Protein AF-0000000071820318 (afdb_homodimer)

Secondary structure (DSSP, 8-state):
--SEEEEEE-S-HHHHTTHHHHHHHHHHHT-EEEEEEEEE-SGGGSS---HHHHHHHHHHHHHHHHHHHHHHHHTT--EEEEEEEE-HHHHHHHHHHHTT--EEEEES--TT--TT-SS-HHHHHHHHH-SS-EEEEPPP-/--SEEEEEE-S-HHHHTTHHHHHHHHHHHT-EEEEEEEEE-SS--SS---HHHHHHHHHHHHHHHHHHHHHHHHTT--EEEEEEEE-HHHHHHHHHHHTT--EEEEES--TT--TT-SS-HHHHHHHHH-SS-EEEEPPP-

Organism: Haloferax volcanii (strain ATCC 29605 / DSM 3757 / JCM 8879 / NBRC 14742 / NCIMB 2012 / VKM B-1768 / DS2) (NCBI:txid309800)

Solvent-accessible surface area (backbone atoms only — not comparable to full-atom values): 14528 Å² total; per-residue (Å²): 131,48,53,25,36,34,33,59,39,80,78,28,76,32,27,55,56,22,49,63,57,50,50,52,49,24,63,61,53,72,13,36,38,38,33,39,23,55,42,62,59,60,76,50,59,76,60,81,70,48,75,66,55,53,50,52,48,50,49,53,34,47,53,46,28,51,53,52,26,50,56,31,47,75,71,71,33,55,47,47,57,44,72,43,76,32,47,52,48,58,48,52,50,51,48,34,63,74,66,62,38,45,32,37,37,28,21,24,35,49,78,79,51,49,87,80,54,55,54,24,71,51,44,50,51,37,64,44,61,40,90,40,31,32,34,37,22,57,54,78,129,133,48,54,26,34,34,32,59,41,79,80,29,76,32,27,55,56,22,47,64,57,50,50,51,50,24,63,63,52,71,16,36,36,36,32,38,23,55,42,62,59,59,77,63,64,83,70,78,75,47,75,66,56,56,50,51,47,48,50,51,34,46,52,47,28,51,55,52,26,50,56,30,46,75,69,73,33,54,47,46,58,43,72,44,75,33,46,52,46,58,48,52,48,52,48,35,64,76,65,62,38,44,31,37,36,27,21,22,36,48,77,78,53,48,88,82,54,54,56,25,72,51,44,50,51,37,62,44,63,41,90,38,31,32,32,35,22,57,54,79,130

Nearest PDB structures (foldseek):
  1mjh-assembly1_B  TM=9.163E-01  e=2.559E-13  Methanocaldococcus jannaschii
  1mjh-assembly1_A  TM=9.357E-01  e=5.616E-13  Methanocaldococcus jannaschii
  3hgm-assembly2_C  TM=8.698E-01  e=3.476E-11  Halomonas elongata
  2dum-assembly1_A  TM=7.292E-01  e=1.194E-09  Pyrococcus horikoshii OT3
  3cis-assembly4_G  TM=7.975E-01  e=6.070E-08  Mycobacterium tuberculosis

Structure (mmCIF, N/CA/C/O backbone):
data_AF-0000000071820318-model_v1
#
loop_
_entity.id
_entity.type
_entity.pdbx_description
1 polymer 'UspA domain protein'
#
loop_
_atom_site.group_PDB
_atom_site.id
_atom_site.type_symbol
_atom_site.label_atom_id
_atom_site.label_alt_id
_atom_site.label_comp_id
_atom_site.label_asym_id
_atom_site.label_entity_id
_atom_site.label_seq_id
_atom_site.pdbx_PDB_ins_code
_atom_site.Cartn_x
_atom_site.Cartn_y
_atom_site.Cartn_z
_atom_site.occupancy
_atom_site.B_iso_or_equiv
_atom_site.auth_seq_id
_atom_site.auth_comp_id
_atom_site.auth_asym_id
_atom_site.auth_atom_id
_atom_site.pdbx_PDB_model_num
ATOM 1 N N . MET A 1 1 ? -9.07 -3.283 11.562 1 87.88 1 MET A N 1
ATOM 2 C CA . MET A 1 1 ? -7.617 -3.148 11.43 1 87.88 1 MET A CA 1
ATOM 3 C C . MET A 1 1 ? -7.234 -1.714 11.086 1 87.88 1 MET A C 1
ATOM 5 O O . MET A 1 1 ? -6.293 -1.164 11.656 1 87.88 1 MET A O 1
ATOM 9 N N . TYR A 1 2 ? -8.008 -1.007 10.25 1 95.81 2 TYR A N 1
ATOM 10 C CA . TYR A 1 2 ? -7.68 0.358 9.852 1 95.81 2 TYR A CA 1
ATOM 11 C C . TYR A 1 2 ? -8.672 1.351 10.445 1 95.81 2 TYR A C 1
ATOM 13 O O . TYR A 1 2 ? -9.625 1.758 9.781 1 95.81 2 TYR A O 1
ATOM 21 N N . ASP A 1 3 ? -8.367 1.833 11.672 1 98.12 3 ASP A N 1
ATOM 22 C CA . ASP A 1 3 ? -9.234 2.809 12.328 1 98.12 3 ASP A CA 1
ATOM 23 C C . ASP A 1 3 ? -8.789 4.234 12.016 1 98.12 3 ASP A C 1
ATOM 25 O O . ASP A 1 3 ? -9.609 5.156 12.008 1 98.12 3 ASP A O 1
ATOM 29 N N . GLU A 1 4 ? -7.508 4.359 11.844 1 98.81 4 GLU A N 1
ATOM 30 C CA . GLU A 1 4 ? -6.902 5.645 11.516 1 98.81 4 GLU A CA 1
ATOM 31 C C . GLU A 1 4 ? -6.105 5.562 10.219 1 98.81 4 GLU A C 1
ATOM 33 O O . GLU A 1 4 ? -5.098 4.855 10.148 1 98.81 4 GLU A O 1
ATOM 38 N N . ILE A 1 5 ? -6.527 6.32 9.203 1 98.88 5 ILE A N 1
ATOM 39 C CA . ILE A 1 5 ? -5.918 6.297 7.879 1 98.88 5 ILE A CA 1
ATOM 40 C C . ILE A 1 5 ? 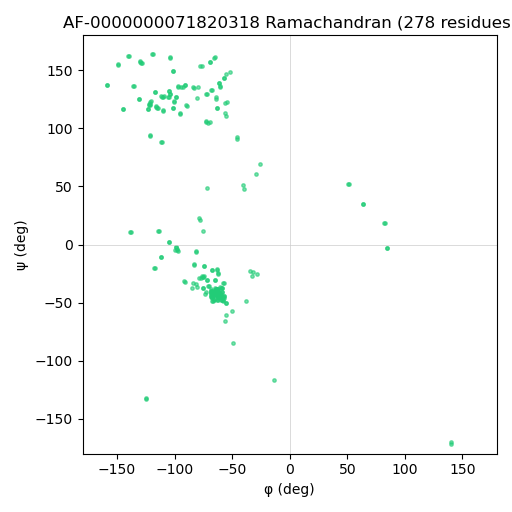-5.312 7.664 7.562 1 98.88 5 ILE A C 1
ATOM 42 O O . ILE A 1 5 ? -5.961 8.695 7.758 1 98.88 5 ILE A O 1
ATOM 46 N N . LEU A 1 6 ? -4.094 7.672 7.117 1 98.88 6 LEU A N 1
ATOM 47 C CA . LEU A 1 6 ? -3.438 8.922 6.758 1 98.88 6 LEU A CA 1
ATOM 48 C C . LEU A 1 6 ? -3.363 9.078 5.242 1 98.88 6 LEU A C 1
ATOM 50 O O . LEU A 1 6 ? -2.98 8.148 4.535 1 98.88 6 LEU A O 1
ATOM 54 N N . LEU A 1 7 ? -3.746 10.219 4.785 1 98.75 7 LEU A N 1
ATOM 55 C CA . LEU A 1 7 ? -3.68 10.625 3.385 1 98.75 7 LEU A CA 1
ATOM 56 C C . LEU A 1 7 ? -2.834 11.883 3.223 1 98.75 7 LEU A C 1
ATOM 58 O O . LEU A 1 7 ? -3.336 13 3.385 1 98.75 7 LEU A O 1
ATOM 62 N N . PRO A 1 8 ? -1.544 11.734 2.924 1 98.31 8 PRO A N 1
ATOM 63 C CA . PRO A 1 8 ? -0.771 12.914 2.521 1 98.31 8 PRO A CA 1
ATOM 64 C C . PRO A 1 8 ? -1.199 13.461 1.164 1 98.31 8 PRO A C 1
ATOM 66 O O . PRO A 1 8 ? -1.377 12.703 0.211 1 98.31 8 PRO A O 1
ATOM 69 N N . VAL A 1 9 ? -1.388 14.789 1.134 1 97.06 9 VAL A N 1
ATOM 70 C CA . VAL A 1 9 ? -1.728 15.461 -0.116 1 97.06 9 VAL A CA 1
ATOM 71 C C . VAL A 1 9 ? -0.801 16.656 -0.329 1 97.06 9 VAL A C 1
ATOM 73 O O . VAL A 1 9 ? -0.19 17.156 0.621 1 97.06 9 VAL A O 1
ATOM 76 N N . ASP A 1 10 ? -0.68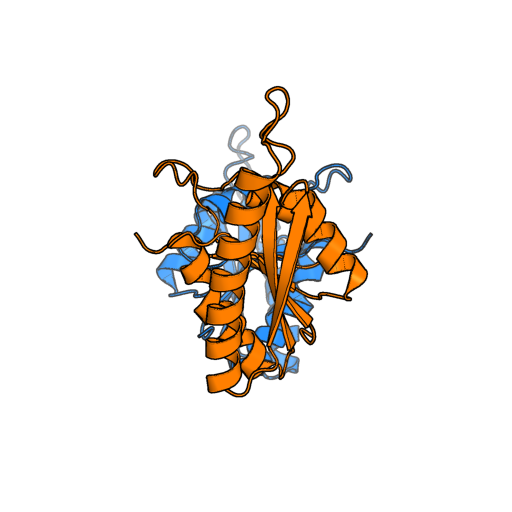 17.062 -1.63 1 94.31 10 ASP A N 1
ATOM 77 C CA . ASP A 1 10 ? 0.168 18.203 -1.925 1 94.31 10 ASP A CA 1
ATOM 78 C C . ASP A 1 10 ? -0.494 19.125 -2.947 1 94.31 10 ASP A C 1
ATOM 80 O O . ASP A 1 10 ? 0.159 20.016 -3.514 1 94.31 10 ASP A O 1
ATOM 84 N N . GLY A 1 11 ? -1.783 18.859 -3.215 1 92.56 11 GLY A N 1
ATOM 85 C CA . GLY A 1 11 ? -2.537 19.688 -4.141 1 92.56 11 GLY A CA 1
ATOM 86 C C . GLY A 1 11 ? -2.348 19.297 -5.594 1 92.56 11 GLY A C 1
ATOM 87 O O . GLY A 1 11 ? -2.965 19.875 -6.488 1 92.56 11 GLY A O 1
ATOM 88 N N . SER A 1 12 ? -1.489 18.297 -5.902 1 90.44 12 SER A N 1
ATOM 89 C CA . SER A 1 12 ? -1.264 17.828 -7.27 1 90.44 12 SER A CA 1
ATOM 90 C C . SER A 1 12 ? -2.406 16.953 -7.754 1 90.44 12 SER A C 1
ATOM 92 O O . SER A 1 12 ? -3.098 16.328 -6.949 1 90.44 12 SER A O 1
ATOM 94 N N . PRO A 1 13 ? -2.65 16.875 -9.023 1 89 13 PRO A N 1
ATOM 95 C CA . PRO A 1 13 ? -3.641 15.953 -9.578 1 89 13 PRO A CA 1
ATOM 96 C C . PRO A 1 13 ? -3.352 14.5 -9.219 1 89 13 PRO A C 1
ATOM 98 O O . PRO A 1 13 ? -4.281 13.711 -9.016 1 89 13 PRO A O 1
ATOM 101 N N . ALA A 1 14 ? -2.119 14.148 -9.102 1 86.88 14 ALA A N 1
ATOM 102 C CA . ALA A 1 14 ? -1.748 12.781 -8.742 1 86.88 14 ALA A CA 1
ATOM 103 C C . ALA A 1 14 ? -2.248 12.422 -7.348 1 86.88 14 ALA A C 1
ATOM 105 O O . ALA A 1 14 ? -2.715 11.297 -7.117 1 86.88 14 ALA A O 1
ATOM 106 N N . ALA A 1 15 ? -2.115 13.406 -6.438 1 88.62 15 ALA A N 1
ATOM 107 C CA . 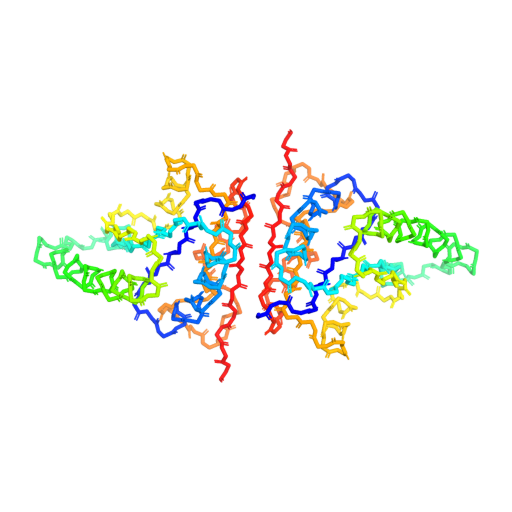ALA A 1 15 ? -2.539 13.148 -5.062 1 88.62 15 ALA A CA 1
ATOM 108 C C . ALA A 1 15 ? -4.035 12.852 -4.996 1 88.62 15 ALA A C 1
ATOM 110 O O . ALA A 1 15 ? -4.488 12.125 -4.109 1 88.62 15 ALA A O 1
ATOM 111 N N . GLU A 1 16 ? -4.797 13.344 -5.98 1 90.75 16 GLU A N 1
ATOM 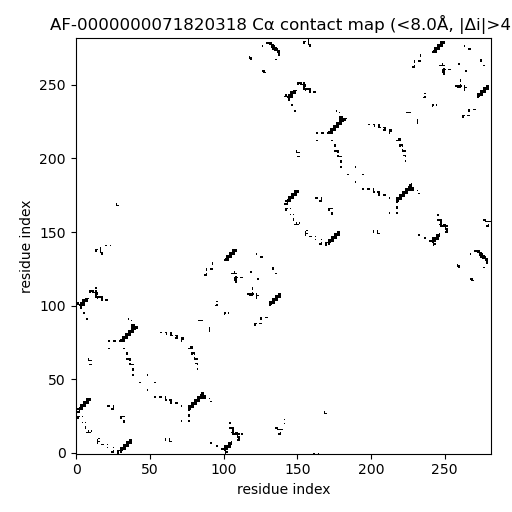112 C CA . GLU A 1 16 ? -6.234 13.117 -6.043 1 90.75 16 GLU A CA 1
ATOM 113 C C . GLU A 1 16 ? -6.551 11.641 -6.305 1 90.75 16 GLU A C 1
ATOM 115 O O . GLU A 1 16 ? -7.613 11.156 -5.926 1 90.75 16 GLU A O 1
ATOM 120 N N . GLN A 1 17 ? -5.617 10.961 -6.84 1 92.44 17 GLN A N 1
ATOM 121 C CA . GLN A 1 17 ? -5.863 9.586 -7.242 1 92.44 17 GLN A CA 1
ATOM 122 C C . GLN A 1 17 ? -5.91 8.656 -6.031 1 92.44 17 GLN A C 1
ATOM 124 O O . GLN A 1 17 ? -6.477 7.562 -6.098 1 92.44 17 GLN A O 1
ATOM 129 N N . ALA A 1 18 ? -5.363 9.109 -4.91 1 96.06 18 ALA A N 1
ATOM 130 C CA . ALA A 1 18 ? -5.367 8.297 -3.695 1 96.06 18 ALA A CA 1
ATOM 131 C C . ALA A 1 18 ? -6.691 8.438 -2.947 1 96.06 18 ALA A C 1
ATOM 133 O O . ALA A 1 18 ? -7.055 7.574 -2.148 1 96.06 18 ALA A O 1
ATOM 134 N N . MET A 1 19 ? -7.473 9.461 -3.236 1 96.19 19 MET A N 1
ATOM 135 C CA . MET A 1 19 ? -8.633 9.836 -2.426 1 96.19 19 MET A CA 1
ATOM 136 C C . MET A 1 19 ? -9.719 8.773 -2.51 1 96.19 19 MET A C 1
ATOM 138 O O . MET A 1 19 ? -10.266 8.352 -1.488 1 96.19 19 MET A O 1
ATOM 142 N N . PRO A 1 20 ? -10.039 8.258 -3.719 1 96.31 20 PRO A N 1
ATOM 143 C CA . PRO A 1 20 ? -11.062 7.211 -3.752 1 96.31 20 PRO A CA 1
ATOM 144 C C . PRO A 1 20 ? -10.688 5.992 -2.914 1 96.31 20 PRO A C 1
ATOM 146 O O . PRO A 1 20 ? -11.547 5.391 -2.266 1 96.31 20 PRO A O 1
ATOM 149 N N . HIS A 1 21 ? -9.438 5.641 -2.918 1 97.44 21 HIS A N 1
ATOM 150 C CA . HIS A 1 21 ? -8.977 4.488 -2.15 1 97.44 21 HIS A CA 1
ATOM 151 C C . HIS A 1 21 ? -9.086 4.75 -0.651 1 97.44 21 HIS A C 1
ATOM 153 O O . HIS A 1 21 ? -9.531 3.883 0.104 1 97.44 21 HIS A O 1
ATOM 159 N N . VAL A 1 22 ? -8.672 5.945 -0.233 1 98.19 22 VAL A N 1
ATOM 160 C CA . VAL A 1 22 ? -8.727 6.305 1.18 1 98.19 22 VAL A CA 1
ATOM 161 C C . VAL A 1 22 ? -10.172 6.297 1.66 1 98.19 22 VAL A C 1
ATOM 163 O O . VAL A 1 22 ? -10.484 5.742 2.719 1 98.19 22 VAL A O 1
ATOM 166 N N . PHE A 1 23 ? -11.062 6.816 0.913 1 98 23 PHE A N 1
ATOM 167 C CA . PHE A 1 23 ? -12.445 6.926 1.359 1 98 23 PHE A CA 1
ATOM 168 C C . PHE A 1 23 ? -13.141 5.57 1.302 1 98 23 PHE A C 1
ATOM 170 O O . PHE A 1 23 ? -13.969 5.254 2.16 1 98 23 PHE A O 1
ATOM 177 N N . ASP A 1 24 ? -12.859 4.773 0.331 1 97.62 24 ASP A N 1
ATOM 178 C CA . ASP A 1 24 ? -13.414 3.426 0.287 1 97.62 24 ASP A CA 1
ATOM 179 C C . ASP A 1 24 ? -12.961 2.607 1.495 1 97.62 24 ASP A C 1
ATOM 181 O O . ASP A 1 24 ? -13.773 1.922 2.123 1 97.62 24 ASP A O 1
ATOM 185 N N . LEU A 1 25 ? -11.68 2.705 1.784 1 98.31 25 LEU A N 1
ATOM 186 C CA . LEU A 1 25 ? -11.172 2.035 2.977 1 98.31 25 LEU A CA 1
ATOM 187 C C . LEU A 1 25 ? -11.875 2.543 4.23 1 98.31 25 LEU A C 1
ATOM 189 O O . LEU A 1 25 ? -12.312 1.75 5.066 1 98.31 25 LEU A O 1
ATOM 193 N N . ALA A 1 26 ? -11.953 3.834 4.312 1 98.56 26 ALA A N 1
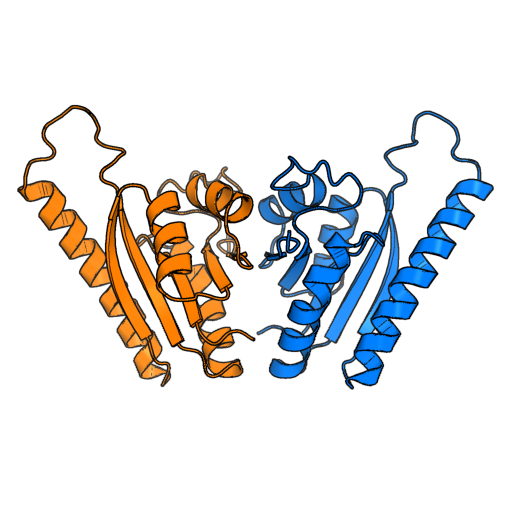ATOM 194 C CA . ALA A 1 26 ? -12.547 4.438 5.504 1 98.56 26 ALA A CA 1
ATOM 195 C C . ALA A 1 26 ? -14 4.004 5.668 1 98.56 26 ALA A C 1
ATOM 197 O O . ALA A 1 26 ? -14.453 3.734 6.781 1 98.56 26 ALA A O 1
ATOM 198 N N . GLU A 1 27 ? -14.703 3.977 4.574 1 97.94 27 GLU A N 1
ATOM 199 C CA . GLU A 1 27 ? -16.094 3.539 4.609 1 97.94 27 GLU A CA 1
ATOM 200 C C . GLU A 1 27 ? -16.203 2.09 5.07 1 97.94 27 GLU A C 1
ATOM 202 O O . GLU A 1 27 ? -17.047 1.765 5.918 1 97.94 27 GLU A O 1
ATOM 207 N N . ARG A 1 28 ? -15.398 1.24 4.562 1 97.56 28 ARG A N 1
ATOM 208 C CA . ARG A 1 28 ? -15.492 -0.189 4.84 1 97.56 28 ARG A CA 1
ATOM 209 C C . ARG A 1 28 ? -15.039 -0.502 6.262 1 97.56 28 ARG A C 1
ATOM 211 O O . ARG A 1 28 ? -15.578 -1.403 6.906 1 97.56 28 ARG A O 1
ATOM 218 N N . PHE A 1 29 ? -14.125 0.294 6.75 1 98 29 PHE A N 1
ATOM 219 C CA . PHE A 1 29 ? -13.547 -0.024 8.047 1 98 29 PHE A CA 1
ATOM 220 C C . PHE A 1 29 ? -14.102 0.896 9.133 1 98 29 PHE A C 1
ATOM 222 O O . PHE A 1 29 ? -13.68 0.827 10.289 1 98 29 PHE A O 1
ATOM 229 N N . ASP A 1 30 ? -15.055 1.784 8.703 1 98.06 30 ASP A N 1
ATOM 230 C CA . ASP A 1 30 ? -15.547 2.787 9.633 1 98.06 30 ASP A CA 1
ATOM 231 C C . ASP A 1 30 ? -14.398 3.537 10.305 1 98.06 30 ASP A C 1
ATOM 233 O O . ASP A 1 30 ? -14.344 3.639 11.531 1 98.06 30 ASP A O 1
ATOM 237 N N . ALA A 1 31 ? -13.523 4.035 9.484 1 98.62 31 ALA A N 1
ATOM 238 C CA . ALA A 1 31 ? -12.258 4.609 9.938 1 98.62 31 ALA A CA 1
ATOM 239 C C . ALA A 1 31 ? -12.297 6.133 9.891 1 98.62 31 ALA A C 1
ATOM 241 O O . ALA A 1 31 ? -13.141 6.719 9.211 1 98.62 31 ALA A O 1
ATOM 242 N N . THR A 1 32 ? -11.391 6.75 10.633 1 98.81 32 THR A N 1
ATOM 243 C CA . THR A 1 32 ? -11.102 8.18 10.555 1 98.81 32 THR A CA 1
ATOM 244 C C . THR A 1 32 ? -9.992 8.445 9.539 1 98.81 32 THR A C 1
ATOM 246 O O . THR A 1 32 ? -9 7.723 9.484 1 98.81 32 THR A O 1
ATOM 249 N N . VAL A 1 33 ? -10.211 9.492 8.75 1 98.81 33 VAL A N 1
ATOM 250 C CA . VAL A 1 33 ? -9.211 9.883 7.762 1 98.81 33 VAL A CA 1
ATOM 251 C C . VAL A 1 33 ? -8.477 11.133 8.234 1 98.81 33 VAL A C 1
ATOM 253 O O . VAL A 1 33 ? -9.102 12.109 8.656 1 98.81 33 VAL A O 1
ATOM 256 N N . HIS A 1 34 ? -7.184 11.062 8.258 1 98.88 34 HIS A N 1
ATOM 257 C CA . HIS A 1 34 ? -6.324 12.227 8.445 1 98.88 34 HIS A CA 1
ATOM 258 C C . HIS A 1 34 ? -5.73 12.688 7.121 1 98.88 34 HIS A C 1
ATOM 260 O O . HIS A 1 34 ? -5 11.945 6.465 1 98.88 34 HIS A O 1
ATOM 266 N N . VAL A 1 35 ? -6.078 13.898 6.754 1 98.69 35 VAL A N 1
ATOM 267 C CA . VAL A 1 35 ? -5.504 14.5 5.555 1 98.69 35 VAL A CA 1
ATOM 268 C C . VAL A 1 35 ? -4.383 15.461 5.945 1 98.69 35 VAL A C 1
ATOM 270 O O . VAL A 1 35 ? -4.598 16.391 6.719 1 98.69 35 VAL A O 1
ATOM 273 N N . LEU A 1 36 ? -3.199 15.211 5.402 1 98.75 36 LEU A N 1
ATOM 274 C CA . LEU A 1 36 ? -2.033 15.992 5.805 1 98.75 36 LEU A CA 1
ATOM 275 C C . LEU A 1 36 ? -1.414 16.703 4.609 1 98.75 36 LEU A C 1
ATOM 277 O O . LEU A 1 36 ? -1.133 16.078 3.584 1 98.75 36 LEU A O 1
ATOM 281 N N . PHE A 1 37 ? -1.327 17.984 4.699 1 98.38 37 PHE A N 1
ATOM 282 C CA . PHE A 1 37 ? -0.556 18.812 3.781 1 98.38 37 PHE A CA 1
ATOM 283 C C . PHE A 1 37 ? 0.683 19.375 4.469 1 98.38 37 PHE A C 1
ATOM 285 O O . PHE A 1 37 ? 0.587 19.969 5.547 1 98.38 37 PHE A O 1
ATOM 292 N N . VAL A 1 38 ? 1.843 19.172 3.838 1 97.31 38 VAL A N 1
ATOM 293 C CA . VAL A 1 38 ? 3.094 19.609 4.438 1 97.31 38 VAL A CA 1
ATOM 294 C C . VAL A 1 38 ? 3.662 20.781 3.635 1 97.31 38 VAL A C 1
ATOM 296 O O . VAL A 1 38 ? 3.924 20.656 2.438 1 97.31 38 VAL A O 1
ATOM 299 N N . VAL A 1 39 ? 3.738 21.906 4.23 1 95.25 39 VAL A N 1
ATOM 300 C CA . VAL A 1 39 ? 4.484 23.031 3.676 1 95.25 39 VAL A CA 1
ATOM 301 C C . VAL A 1 39 ? 5.984 22.766 3.803 1 95.25 39 VAL A C 1
ATOM 303 O O . VAL A 1 39 ? 6.539 22.797 4.902 1 95.25 39 VAL A O 1
ATOM 306 N N . ASN A 1 40 ? 6.543 22.453 2.621 1 90.81 40 ASN A N 1
ATOM 307 C CA . ASN A 1 40 ? 7.949 22.062 2.619 1 90.81 40 ASN A CA 1
ATOM 308 C C . ASN A 1 40 ? 8.852 23.266 2.918 1 90.81 40 ASN A C 1
ATOM 310 O O . ASN A 1 40 ? 9.039 24.141 2.07 1 90.81 40 ASN A O 1
ATOM 314 N N . THR A 1 41 ? 9.375 23.359 4.066 1 85.69 41 THR A N 1
ATOM 315 C CA . THR A 1 41 ? 10.227 24.469 4.473 1 85.69 41 THR A CA 1
ATOM 316 C C . THR A 1 41 ? 11.695 24.094 4.348 1 85.69 41 THR A C 1
ATOM 318 O O . THR A 1 41 ? 12.57 24.891 4.723 1 85.69 41 THR A O 1
ATOM 321 N N . THR A 1 42 ? 12 22.859 4.004 1 76.56 42 THR A N 1
ATOM 322 C CA . THR A 1 42 ? 13.391 22.438 3.869 1 76.56 42 THR A CA 1
ATOM 323 C C . THR A 1 42 ? 13.93 22.797 2.488 1 76.56 42 THR A C 1
ATOM 325 O O . THR A 1 42 ? 15.148 22.797 2.277 1 76.56 42 THR A O 1
ATOM 328 N N . ARG A 1 43 ? 13.164 22.781 1.509 1 63.66 43 ARG A N 1
ATOM 329 C CA . ARG A 1 43 ? 13.672 23.141 0.189 1 63.66 43 ARG A CA 1
ATOM 330 C C . ARG A 1 43 ? 14.312 24.531 0.207 1 63.66 43 ARG A C 1
ATOM 332 O O . ARG A 1 43 ? 15.328 24.766 -0.459 1 63.66 43 ARG A O 1
ATOM 339 N N . ASP A 1 44 ? 13.508 25.5 0.545 1 52.84 44 ASP A N 1
ATOM 340 C CA . ASP A 1 44 ? 13.969 26.875 0.341 1 52.84 44 ASP A CA 1
ATOM 341 C C . ASP A 1 44 ? 14.992 27.266 1.398 1 52.84 44 ASP A C 1
ATOM 343 O O . ASP A 1 44 ? 15.148 28.453 1.708 1 52.84 44 ASP A O 1
ATOM 347 N N . SER A 1 45 ? 15.523 26.359 2.189 1 48.25 45 SER A N 1
ATOM 348 C CA . SER A 1 45 ? 16.547 26.938 3.055 1 48.25 45 SER A CA 1
ATOM 349 C C . SER A 1 45 ? 17.375 27.984 2.316 1 48.25 45 SER A C 1
ATOM 351 O O . SER A 1 45 ? 18.25 28.625 2.906 1 48.25 45 SER A O 1
ATOM 353 N N . ALA A 1 46 ? 17.844 27.672 1.161 1 48.53 46 ALA A N 1
ATOM 354 C CA . ALA A 1 46 ? 18.766 28.766 0.824 1 48.53 46 ALA A CA 1
ATOM 355 C C . ALA A 1 46 ? 18.109 30.125 1.036 1 48.53 46 ALA A C 1
ATOM 357 O O . ALA A 1 46 ? 18.688 31.016 1.666 1 48.53 46 ALA A O 1
ATOM 358 N N . GLY A 1 47 ? 17.312 30.719 0.059 1 48.72 47 GLY A N 1
ATOM 359 C CA . GLY A 1 47 ? 16.875 32.094 0.206 1 48.72 47 GLY A CA 1
ATOM 360 C C . GLY A 1 47 ? 15.68 32.25 1.119 1 48.72 47 GLY A C 1
ATOM 361 O O . GLY A 1 47 ? 14.922 31.297 1.318 1 48.72 47 GLY A O 1
ATOM 362 N N . VAL A 1 48 ? 15.727 33.125 2.191 1 50.78 48 VAL A N 1
ATOM 363 C CA . VAL A 1 48 ? 14.789 33.656 3.174 1 50.78 48 VAL A CA 1
ATOM 364 C C . VAL A 1 48 ? 13.375 33.625 2.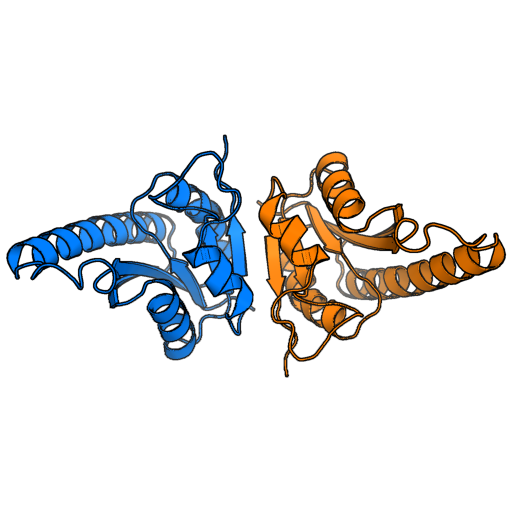602 1 50.78 48 VAL A C 1
ATOM 366 O O . VAL A 1 48 ? 13.047 34.375 1.686 1 50.78 48 VAL A O 1
ATOM 369 N N . VAL A 1 49 ? 12.789 32.312 2.428 1 56.81 49 VAL A N 1
ATOM 370 C CA . VAL A 1 49 ? 11.367 32.406 2.125 1 56.81 49 VAL A CA 1
ATOM 371 C C . VAL A 1 49 ? 10.711 33.406 3.086 1 56.81 49 VAL A C 1
ATOM 373 O O . VAL A 1 49 ? 10.703 33.188 4.301 1 56.81 49 VAL A O 1
ATOM 376 N N . GLY A 1 50 ? 10.625 34.594 2.781 1 62.84 50 GLY A N 1
ATOM 377 C CA . GLY A 1 50 ? 10.031 35.594 3.648 1 62.84 50 GLY A CA 1
ATOM 378 C C . GLY A 1 50 ? 8.648 35.219 4.141 1 62.84 50 GLY A C 1
ATOM 379 O O . GLY A 1 50 ? 8.055 34.25 3.658 1 62.84 50 GLY A O 1
ATOM 380 N N . GLY A 1 51 ? 8.172 35.594 5.336 1 67.75 51 GLY A N 1
ATOM 381 C CA . GLY A 1 51 ? 6.895 35.406 6 1 67.75 51 GLY A CA 1
ATOM 382 C C . GLY A 1 51 ? 5.719 35.375 5.039 1 67.75 51 GLY A C 1
ATOM 383 O O . GLY A 1 51 ? 4.793 34.594 5.195 1 67.75 51 GLY A O 1
ATOM 384 N N . THR A 1 52 ? 5.93 36.062 3.916 1 76.56 52 THR A N 1
ATOM 385 C CA . THR A 1 52 ? 4.82 36.219 2.98 1 76.56 52 THR A CA 1
ATOM 386 C C . THR A 1 52 ? 4.672 34.938 2.137 1 76.56 52 THR A C 1
ATOM 388 O O . THR A 1 52 ? 3.553 34.5 1.888 1 76.56 52 THR A O 1
ATOM 391 N N . VAL A 1 53 ? 5.73 34.312 1.789 1 80.75 53 VAL A N 1
ATOM 392 C CA . VAL A 1 53 ? 5.688 33.125 0.962 1 80.75 53 VAL A CA 1
ATOM 393 C C . VAL A 1 53 ? 5.156 31.953 1.782 1 80.75 53 VAL A C 1
ATOM 395 O O . VAL A 1 53 ? 4.301 31.188 1.315 1 80.75 53 VAL A O 1
ATOM 398 N N . LEU A 1 54 ? 5.598 31.891 2.984 1 86.12 54 LEU A N 1
ATOM 399 C CA . LEU A 1 54 ? 5.152 30.812 3.877 1 86.12 54 LEU A CA 1
ATOM 400 C C . LEU A 1 54 ? 3.652 30.922 4.137 1 86.12 54 LEU A C 1
ATOM 402 O O . LEU A 1 54 ? 2.949 29.906 4.133 1 86.12 54 LEU A O 1
ATOM 406 N N . ASP A 1 55 ? 3.215 32.094 4.266 1 89 55 ASP A N 1
ATOM 407 C CA . ASP A 1 55 ? 1.79 32.312 4.492 1 89 55 ASP A CA 1
ATOM 408 C C . ASP A 1 55 ? 0.965 31.859 3.287 1 89 55 ASP A C 1
ATOM 410 O O . ASP A 1 55 ? -0.114 31.281 3.447 1 89 55 ASP A O 1
ATOM 414 N N . THR A 1 56 ? 1.459 32.156 2.15 1 90.62 56 THR A N 1
ATOM 415 C CA . THR A 1 56 ? 0.761 31.797 0.925 1 90.62 56 THR A CA 1
ATOM 416 C C . THR A 1 56 ? 0.69 30.281 0.782 1 90.62 56 THR A C 1
ATOM 418 O O . THR A 1 56 ? -0.36 29.734 0.439 1 90.62 56 THR A O 1
ATOM 421 N N . LEU A 1 57 ? 1.753 29.625 1.104 1 91 57 LEU A N 1
ATOM 422 C CA . LEU A 1 57 ? 1.792 28.172 0.996 1 91 57 LEU A CA 1
ATOM 423 C C . LEU A 1 57 ? 0.87 27.531 2.025 1 91 57 LEU A C 1
ATOM 425 O O . LEU A 1 57 ? 0.2 26.531 1.728 1 91 57 LEU A O 1
ATOM 429 N N . GLU A 1 58 ? 0.854 28.062 3.156 1 94.5 58 GLU A N 1
ATOM 430 C CA . GLU A 1 58 ? -0.037 27.562 4.199 1 94.5 58 GLU A CA 1
ATOM 431 C C . GLU A 1 58 ? -1.501 27.734 3.803 1 94.5 58 GLU A C 1
ATOM 433 O O . GLU A 1 58 ? -2.326 26.859 4.062 1 94.5 58 GLU A O 1
ATOM 438 N N . ARG A 1 59 ? -1.793 28.859 3.229 1 95.25 59 ARG A N 1
ATOM 439 C CA . ARG A 1 59 ? -3.158 29.094 2.773 1 95.25 59 ARG A CA 1
ATOM 440 C C . ARG A 1 59 ? -3.557 28.109 1.68 1 95.25 59 ARG A C 1
ATOM 442 O O . ARG A 1 59 ? -4.684 27.609 1.667 1 95.25 59 ARG A O 1
ATOM 449 N N . GLU A 1 60 ? -2.652 27.906 0.8 1 94.25 60 GLU A N 1
ATOM 450 C CA . GLU A 1 60 ? -2.895 26.891 -0.229 1 94.25 60 GLU A CA 1
ATOM 451 C C . GLU A 1 60 ? -3.129 25.516 0.389 1 94.25 60 GLU A C 1
ATOM 453 O O . GLU A 1 60 ? -4.051 24.797 -0.008 1 94.25 60 GLU A O 1
ATOM 458 N N . GLY A 1 61 ? -2.297 25.172 1.339 1 96.94 61 GLY A N 1
ATOM 459 C CA . GLY A 1 61 ? -2.461 23.906 2.039 1 96.94 61 GLY A CA 1
ATOM 460 C C . GLY A 1 61 ? -3.805 23.781 2.73 1 96.94 61 GLY A C 1
ATOM 461 O O . GLY A 1 61 ? -4.445 22.734 2.664 1 96.94 61 GLY A O 1
ATOM 462 N N . ARG A 1 62 ? -4.195 24.891 3.314 1 97.88 62 ARG A N 1
ATOM 463 C CA . ARG A 1 62 ? -5.48 24.875 4.008 1 97.88 62 ARG A CA 1
ATOM 464 C C . ARG A 1 62 ? -6.629 24.672 3.031 1 97.88 62 ARG A C 1
ATOM 466 O O . ARG A 1 62 ? -7.57 23.922 3.318 1 97.88 62 ARG A O 1
ATOM 473 N N . ARG A 1 63 ? -6.523 25.312 1.937 1 97.69 63 ARG A N 1
ATOM 474 C CA . ARG A 1 63 ? -7.559 25.141 0.922 1 97.69 63 ARG A CA 1
ATOM 475 C C . ARG A 1 63 ? -7.645 23.688 0.476 1 97.69 63 ARG A C 1
ATOM 477 O O . ARG A 1 63 ? -8.734 23.125 0.376 1 97.69 63 ARG A O 1
ATOM 484 N N . VAL A 1 64 ? -6.555 23.078 0.235 1 97.12 64 VAL A N 1
ATOM 485 C CA . VAL A 1 64 ? -6.488 21.703 -0.248 1 97.12 64 VAL A CA 1
ATOM 486 C C . VAL A 1 64 ? -7.078 20.766 0.797 1 97.12 64 VAL A C 1
ATOM 488 O O . VAL A 1 64 ? -7.938 19.938 0.481 1 97.12 64 VAL A O 1
ATOM 491 N N . VAL A 1 65 ? -6.676 20.906 2.053 1 98.06 65 VAL A N 1
ATOM 492 C CA . VAL A 1 65 ? -7.133 19.984 3.082 1 98.06 65 VAL A CA 1
ATOM 493 C C . VAL A 1 65 ? -8.617 20.219 3.361 1 98.06 65 VAL A C 1
ATOM 495 O O . VAL A 1 65 ? -9.359 19.266 3.625 1 98.06 65 VAL A O 1
ATOM 498 N N . ASP A 1 66 ? -9.062 21.469 3.303 1 98.25 66 ASP A N 1
ATOM 499 C CA . ASP A 1 66 ? -10.477 21.766 3.512 1 98.25 66 ASP A CA 1
ATOM 500 C C . ASP A 1 66 ? -11.336 21.078 2.461 1 98.25 66 ASP A C 1
ATOM 502 O O . ASP A 1 66 ? -12.414 20.562 2.775 1 98.25 66 ASP A O 1
ATOM 506 N N . GLU A 1 67 ? -10.898 21.109 1.276 1 97.88 67 GLU A N 1
ATOM 507 C CA . GLU A 1 67 ? -11.633 20.453 0.193 1 97.88 67 GLU A CA 1
ATOM 508 C C . GLU A 1 67 ? -11.75 18.953 0.428 1 97.88 67 GLU A C 1
ATOM 510 O O . GLU A 1 67 ? -12.82 18.375 0.239 1 97.88 67 GLU A O 1
ATOM 515 N N . VAL A 1 68 ? -10.703 18.312 0.853 1 97.81 68 VAL A N 1
ATOM 516 C CA . VAL A 1 68 ? -10.711 16.875 1.102 1 97.81 68 VAL A CA 1
ATOM 517 C C . VAL A 1 68 ? -11.609 16.562 2.301 1 97.81 68 VAL A C 1
ATOM 519 O O . VAL A 1 68 ? -12.359 15.586 2.283 1 97.81 68 VAL A O 1
ATOM 522 N N . GLU A 1 69 ? -11.508 17.406 3.316 1 98.31 69 GLU A N 1
ATOM 523 C CA . GLU A 1 69 ? -12.375 17.25 4.48 1 98.31 69 GLU A CA 1
ATOM 524 C C . GLU A 1 69 ? -13.844 17.281 4.09 1 98.31 69 GLU A C 1
ATOM 526 O O . GLU A 1 69 ? -14.633 16.438 4.52 1 98.31 69 GLU A O 1
ATOM 531 N N . ALA A 1 70 ? -14.133 18.203 3.297 1 98.19 70 ALA A N 1
ATOM 532 C CA . ALA A 1 70 ? -15.516 18.359 2.855 1 98.19 70 ALA A CA 1
ATOM 533 C C . ALA A 1 70 ? -15.984 17.125 2.082 1 98.19 70 ALA A C 1
ATOM 535 O O . ALA A 1 70 ? -17.125 16.688 2.238 1 98.19 70 ALA A O 1
ATOM 536 N N . ARG A 1 71 ? -15.164 16.609 1.271 1 97.5 71 ARG A N 1
ATOM 537 C CA . ARG A 1 71 ? -15.484 15.422 0.492 1 97.5 71 ARG A CA 1
ATOM 538 C C . ARG A 1 71 ? -15.742 14.227 1.402 1 97.5 71 ARG A C 1
ATOM 540 O O . ARG A 1 71 ? -16.688 13.461 1.179 1 97.5 71 ARG A O 1
ATOM 547 N N . GLY A 1 72 ? -14.875 14.078 2.41 1 98 72 GLY A N 1
ATOM 548 C CA . GLY A 1 72 ? -15.094 13.008 3.377 1 98 72 GLY A CA 1
ATOM 549 C C . GLY A 1 72 ? -16.375 13.18 4.176 1 98 72 GLY A C 1
ATOM 550 O O . GLY A 1 72 ? -17.125 12.219 4.352 1 98 72 GLY A O 1
ATOM 551 N N . GLU A 1 73 ? -16.609 14.398 4.562 1 96.94 73 GLU A N 1
ATOM 552 C CA . GLU A 1 73 ? -17.797 14.688 5.363 1 96.94 73 GLU A CA 1
ATOM 553 C C . GLU A 1 73 ? -19.062 14.422 4.57 1 96.94 73 GLU A C 1
ATOM 555 O O . GLU A 1 73 ? -20.047 13.914 5.121 1 96.94 73 GLU A O 1
ATOM 560 N N . ARG A 1 74 ? -19.016 14.719 3.344 1 97.5 74 ARG A N 1
ATOM 561 C CA . ARG A 1 74 ? -20.172 14.477 2.484 1 97.5 74 ARG A CA 1
ATOM 562 C C . ARG A 1 74 ? -20.484 12.984 2.393 1 97.5 74 ARG A C 1
ATOM 564 O O . ARG A 1 74 ? -21.609 12.594 2.117 1 97.5 74 ARG A O 1
ATOM 571 N N . ARG A 1 75 ? -19.547 12.219 2.668 1 97.06 75 ARG A N 1
ATOM 572 C CA . ARG A 1 75 ? -19.719 10.766 2.604 1 97.06 75 ARG A CA 1
ATOM 573 C C . ARG A 1 75 ? -19.984 10.188 3.986 1 97.06 75 ARG A C 1
ATOM 575 O O . ARG A 1 75 ? -20.109 8.969 4.141 1 97.06 75 ARG A O 1
ATOM 582 N N . GLY A 1 76 ? -19.969 11.055 4.969 1 98.12 76 GLY A N 1
ATOM 583 C CA . GLY A 1 76 ? -20.188 10.602 6.336 1 98.12 76 GLY A CA 1
ATOM 584 C C . GLY A 1 76 ? -18.938 10.047 6.98 1 98.12 76 GLY A C 1
ATOM 585 O O . GLY A 1 76 ? -19 9.289 7.949 1 98.12 76 GLY A O 1
ATOM 586 N N . ILE A 1 77 ? -17.828 10.359 6.434 1 98.62 77 ILE A N 1
ATOM 587 C CA . ILE A 1 77 ? -16.562 9.875 6.949 1 98.62 77 ILE A CA 1
ATOM 588 C C . ILE A 1 77 ? -15.914 10.953 7.816 1 98.62 77 ILE A C 1
ATOM 590 O O . ILE A 1 77 ? -15.773 12.102 7.391 1 98.62 77 ILE A O 1
ATOM 594 N N . GLU A 1 78 ? -15.555 10.562 9.055 1 98.69 78 GLU A N 1
ATOM 595 C CA . GLU A 1 78 ? -14.797 11.5 9.883 1 98.69 78 GLU A CA 1
ATOM 596 C C . GLU A 1 78 ? -13.438 11.82 9.25 1 98.69 78 GLU A C 1
ATOM 598 O O . GLU A 1 78 ? -12.609 10.93 9.062 1 98.69 78 GLU A O 1
ATOM 603 N N . THR A 1 79 ? -13.273 13.094 8.93 1 98.75 79 THR A N 1
ATOM 604 C CA . THR A 1 79 ? -12.07 13.516 8.227 1 98.75 79 THR A CA 1
ATOM 605 C C . THR A 1 79 ? -11.445 14.734 8.898 1 98.75 79 THR A C 1
ATOM 607 O O . THR A 1 79 ? -12.125 15.742 9.117 1 98.75 79 THR A O 1
ATOM 610 N N . HIS A 1 80 ? -10.133 14.617 9.258 1 98.38 80 HIS A N 1
ATOM 611 C CA . HIS A 1 80 ? -9.398 15.695 9.898 1 98.38 80 HIS A CA 1
ATOM 612 C C . HIS A 1 80 ? -8.273 16.203 9 1 98.38 80 HIS A C 1
ATOM 614 O O . HIS A 1 80 ? -7.355 15.453 8.664 1 98.38 80 HIS A O 1
ATOM 620 N N . GLY A 1 81 ? -8.406 17.484 8.641 1 98.31 81 GLY A N 1
ATOM 621 C CA . GLY A 1 81 ? -7.371 18.094 7.828 1 98.31 81 GLY A CA 1
ATOM 622 C C . GLY A 1 81 ? -6.328 18.828 8.648 1 98.31 81 GLY A C 1
ATOM 623 O O . GLY A 1 81 ? -6.664 19.531 9.602 1 98.31 81 GLY A O 1
ATOM 624 N N . VAL A 1 82 ? -5.059 18.609 8.273 1 98.44 82 VAL A N 1
ATOM 625 C CA . VAL A 1 82 ? -3.953 19.219 9 1 98.44 82 VAL A CA 1
ATOM 626 C C . VAL A 1 82 ? -2.936 19.781 8.008 1 98.44 82 VAL A C 1
ATOM 628 O O . VAL A 1 82 ? -2.623 19.141 7.004 1 98.44 82 VAL A O 1
ATOM 631 N N . VAL A 1 83 ? -2.479 20.984 8.305 1 98.31 83 VAL A N 1
ATOM 632 C CA . VAL A 1 83 ? -1.337 21.578 7.605 1 98.31 83 VAL A CA 1
ATOM 633 C C . VAL A 1 83 ? -0.146 21.672 8.555 1 98.31 83 VAL A C 1
ATOM 635 O O . VAL A 1 83 ? -0.271 22.188 9.672 1 98.31 83 VAL A O 1
ATOM 638 N N . ARG A 1 84 ? 0.95 21.141 8.109 1 97.44 84 ARG A N 1
ATOM 639 C CA . ARG A 1 84 ? 2.18 21.188 8.891 1 97.44 84 ARG A CA 1
ATOM 640 C C . ARG A 1 84 ? 3.34 21.734 8.062 1 97.44 84 ARG A C 1
ATOM 642 O O . ARG A 1 84 ? 3.299 21.688 6.828 1 97.44 84 ARG A O 1
ATOM 649 N N . ARG A 1 85 ? 4.324 22.266 8.805 1 95.31 85 ARG A N 1
ATOM 650 C CA . ARG A 1 85 ? 5.578 22.672 8.18 1 95.31 85 ARG A CA 1
ATOM 651 C C . ARG A 1 85 ? 6.66 21.625 8.414 1 95.31 85 ARG A C 1
ATOM 653 O O . ARG A 1 85 ? 6.66 20.938 9.438 1 95.31 85 ARG A O 1
ATOM 660 N N . GLY A 1 86 ? 7.57 21.531 7.449 1 95.5 86 GLY A N 1
ATOM 661 C CA . GLY A 1 86 ? 8.711 20.641 7.605 1 95.5 86 GLY A CA 1
ATOM 662 C C . GLY A 1 86 ? 9.07 19.891 6.332 1 95.5 86 GLY A C 1
ATOM 663 O O . GLY A 1 86 ? 8.656 20.297 5.242 1 95.5 86 GLY A O 1
ATOM 664 N N . ALA A 1 87 ? 9.969 18.922 6.473 1 95.94 87 ALA A N 1
ATOM 665 C CA . ALA A 1 87 ? 10.227 18 5.371 1 95.94 87 ALA A CA 1
ATOM 666 C C . ALA A 1 87 ? 9.07 17.031 5.191 1 95.94 87 ALA A C 1
ATOM 668 O O . ALA A 1 87 ? 8.664 16.359 6.145 1 95.94 87 ALA A O 1
ATOM 669 N N . PRO A 1 88 ? 8.578 16.891 4.035 1 96.44 88 PRO A N 1
ATOM 670 C CA . PRO A 1 88 ? 7.352 16.109 3.826 1 96.44 88 PRO A CA 1
ATOM 671 C C . PRO A 1 88 ? 7.457 14.688 4.363 1 96.44 88 PRO A C 1
ATOM 673 O O . PRO A 1 88 ? 6.582 14.234 5.113 1 96.44 88 PRO A O 1
ATOM 676 N N . HIS A 1 89 ? 8.5 13.961 4.031 1 96.88 89 HIS A N 1
ATOM 677 C CA . HIS A 1 89 ? 8.609 12.578 4.469 1 96.88 89 HIS A CA 1
ATOM 678 C C . HIS A 1 89 ? 8.664 12.477 5.988 1 96.88 89 HIS A C 1
ATOM 680 O O . HIS A 1 89 ? 8 11.625 6.586 1 96.88 89 HIS A O 1
ATOM 686 N N . ASP A 1 90 ? 9.391 13.406 6.648 1 97.88 90 ASP A N 1
ATOM 687 C CA . ASP A 1 90 ? 9.484 13.406 8.109 1 97.88 90 ASP A CA 1
ATOM 688 C C . ASP A 1 90 ? 8.141 13.742 8.742 1 97.88 90 ASP A C 1
ATOM 690 O O . ASP A 1 90 ? 7.715 13.078 9.695 1 97.88 90 ASP A O 1
ATOM 694 N N . ALA A 1 91 ? 7.508 14.711 8.211 1 98.38 91 ALA A N 1
ATOM 695 C CA . ALA A 1 91 ? 6.223 15.141 8.742 1 98.38 91 ALA A CA 1
ATOM 696 C C . ALA A 1 91 ? 5.176 14.039 8.625 1 98.38 91 ALA A C 1
ATOM 698 O O . ALA A 1 91 ? 4.375 13.836 9.539 1 98.38 91 ALA A O 1
ATOM 699 N N . ILE A 1 92 ? 5.195 13.312 7.574 1 98.69 92 ILE A N 1
ATOM 700 C CA . ILE A 1 92 ? 4.254 12.219 7.34 1 98.69 92 ILE A CA 1
ATOM 701 C C . ILE A 1 92 ? 4.492 11.109 8.359 1 98.69 92 ILE A C 1
ATOM 703 O O . ILE A 1 92 ? 3.551 10.633 9 1 98.69 92 ILE A O 1
ATOM 707 N N . LEU A 1 93 ? 5.75 10.742 8.531 1 98.62 93 LEU A N 1
ATOM 708 C CA . LEU A 1 93 ? 6.094 9.656 9.445 1 98.62 93 LEU A CA 1
ATOM 709 C C . LEU A 1 93 ? 5.828 10.062 10.891 1 98.62 93 LEU A C 1
ATOM 711 O O . LEU A 1 93 ? 5.293 9.273 11.672 1 98.62 93 LEU A O 1
ATOM 715 N N . ASP A 1 94 ? 6.172 11.297 11.234 1 98.69 94 ASP A N 1
ATOM 716 C CA . ASP A 1 94 ? 5.918 11.805 12.578 1 98.69 94 ASP A CA 1
ATOM 717 C C . ASP A 1 94 ? 4.422 11.836 12.883 1 98.69 94 ASP A C 1
ATOM 719 O O . ASP A 1 94 ? 3.988 11.406 13.953 1 98.69 94 ASP A O 1
ATOM 723 N N . TYR A 1 95 ? 3.662 12.297 11.914 1 98.75 95 TYR A N 1
ATOM 724 C CA . TYR A 1 95 ? 2.219 12.367 12.102 1 98.75 95 TYR A CA 1
ATOM 725 C C . TYR A 1 95 ? 1.621 10.977 12.297 1 98.75 95 TYR A C 1
ATOM 727 O O . TYR A 1 95 ? 0.763 10.781 13.156 1 98.75 95 TYR A O 1
ATOM 735 N N . ALA A 1 96 ? 2.057 10.039 11.484 1 98.56 96 ALA A N 1
ATOM 736 C CA . ALA A 1 96 ? 1.559 8.664 11.586 1 98.56 96 ALA A CA 1
ATOM 737 C C . ALA A 1 96 ? 1.789 8.102 12.984 1 98.56 96 ALA A C 1
ATOM 739 O O . ALA A 1 96 ? 0.889 7.5 13.57 1 98.56 96 ALA A O 1
ATOM 740 N N . THR A 1 97 ? 2.975 8.352 13.492 1 98.12 97 THR A N 1
ATOM 741 C CA . THR A 1 97 ? 3.336 7.855 14.812 1 98.12 97 THR A CA 1
ATOM 742 C C . THR A 1 97 ? 2.521 8.555 15.898 1 98.12 97 THR A C 1
ATOM 744 O O . THR A 1 97 ? 1.943 7.906 16.766 1 98.12 97 THR A O 1
ATOM 747 N N . GLU A 1 98 ? 2.408 9.867 15.805 1 98.31 98 GLU A N 1
ATOM 748 C CA . GLU A 1 98 ? 1.76 10.703 16.812 1 98.31 98 GLU A CA 1
ATOM 749 C C . GLU A 1 98 ? 0.271 10.383 16.922 1 98.31 98 GLU A C 1
ATOM 751 O O . GLU A 1 98 ? -0.316 10.484 18 1 98.31 98 GLU A O 1
ATOM 756 N N . HIS A 1 99 ? -0.364 9.961 15.82 1 98.25 99 HIS A N 1
ATOM 757 C CA . HIS A 1 99 ? -1.818 9.852 15.805 1 98.25 99 HIS A CA 1
ATOM 758 C C . HIS A 1 99 ? -2.266 8.398 15.672 1 98.25 99 HIS A C 1
ATOM 760 O O . HIS A 1 99 ? -3.43 8.133 15.375 1 98.25 99 HIS A O 1
ATOM 766 N N . GLY A 1 100 ? -1.335 7.453 15.836 1 98.12 100 GLY A N 1
ATOM 767 C CA . GLY A 1 100 ? -1.686 6.043 15.82 1 98.12 100 GLY A CA 1
ATOM 768 C C . GLY A 1 100 ? -2.24 5.582 14.484 1 98.12 100 GLY A C 1
ATOM 769 O O . GLY A 1 100 ? -3.174 4.777 14.438 1 98.12 100 GLY A O 1
ATOM 770 N N . VAL A 1 101 ? -1.736 6.148 13.367 1 98.38 101 VAL A N 1
ATOM 771 C CA . VAL A 1 101 ? -2.131 5.754 12.016 1 98.38 101 VAL A CA 1
ATOM 772 C C . VAL A 1 101 ? -1.779 4.289 11.781 1 98.38 101 VAL A C 1
ATOM 774 O O . VAL A 1 101 ? -0.7 3.832 12.172 1 98.38 101 VAL A O 1
ATOM 777 N N . GLU A 1 102 ? -2.709 3.625 11.117 1 98.31 102 GLU A N 1
ATOM 778 C CA . GLU A 1 102 ? -2.49 2.195 10.914 1 98.31 102 GLU A CA 1
ATOM 779 C C . GLU A 1 102 ? -2.236 1.88 9.445 1 98.31 102 GLU A C 1
ATOM 781 O O . GLU A 1 102 ? -1.79 0.781 9.109 1 98.31 102 GLU A O 1
ATOM 786 N N . VAL A 1 103 ? -2.492 2.887 8.656 1 98.69 103 VAL A N 1
ATOM 787 C CA . VAL A 1 103 ? -2.172 2.746 7.234 1 98.69 103 VAL A CA 1
ATOM 788 C C . VAL A 1 103 ? -2.027 4.129 6.602 1 98.69 103 VAL A C 1
ATOM 790 O O . VAL A 1 103 ? -2.793 5.043 6.91 1 98.69 103 VAL A O 1
ATOM 793 N N . ILE A 1 104 ? -0.999 4.273 5.77 1 98.81 104 ILE A N 1
ATOM 794 C CA . ILE A 1 104 ? -0.804 5.469 4.953 1 98.81 104 ILE A CA 1
ATOM 795 C C . ILE A 1 104 ? -1.198 5.172 3.508 1 98.81 104 ILE A C 1
ATOM 797 O O . ILE A 1 104 ? -0.771 4.168 2.934 1 98.81 104 ILE A O 1
ATOM 801 N N . VAL A 1 105 ? -2.041 6.012 2.912 1 98.75 105 VAL A N 1
ATOM 802 C CA . VAL A 1 105 ? -2.432 5.906 1.509 1 98.75 105 VAL A CA 1
ATOM 803 C C . VAL A 1 105 ? -1.942 7.137 0.745 1 98.75 105 VAL A C 1
ATOM 805 O O . VAL A 1 105 ? -2.303 8.266 1.079 1 98.75 105 VAL A O 1
ATOM 808 N N . MET A 1 106 ? -1.105 6.922 -0.228 1 97.19 106 MET A N 1
ATOM 809 C CA . MET A 1 106 ? -0.568 8.094 -0.911 1 97.19 106 MET A CA 1
ATOM 810 C C . MET A 1 106 ? -0.272 7.785 -2.375 1 97.19 106 MET A C 1
ATOM 812 O O . MET A 1 106 ? -0.093 6.625 -2.744 1 97.19 106 MET A O 1
ATOM 816 N N . ALA A 1 107 ? -0.301 8.844 -3.143 1 95.56 107 ALA A N 1
ATOM 817 C CA . ALA A 1 107 ? 0.052 8.719 -4.555 1 95.56 107 ALA A CA 1
ATOM 818 C C . ALA A 1 107 ? 1.542 8.438 -4.727 1 95.56 107 ALA A C 1
ATOM 820 O O . ALA A 1 107 ? 2.348 8.781 -3.857 1 95.56 107 ALA A O 1
ATOM 821 N N . THR A 1 108 ? 1.918 7.855 -5.863 1 92.06 108 THR A N 1
ATOM 822 C CA . THR A 1 108 ? 3.312 7.516 -6.125 1 92.06 108 THR A CA 1
ATOM 823 C C . THR A 1 108 ? 4.121 8.766 -6.461 1 92.06 108 THR A C 1
ATOM 825 O O . THR A 1 108 ? 5.348 8.773 -6.32 1 92.06 108 THR A O 1
ATOM 828 N N . HIS A 1 109 ? 3.395 9.742 -7 1 85.31 109 HIS A N 1
ATOM 829 C CA . HIS A 1 109 ? 4.102 10.977 -7.309 1 85.31 109 HIS A CA 1
ATOM 830 C C . HIS A 1 109 ? 3.246 12.195 -6.977 1 85.31 109 HIS A C 1
ATOM 832 O O . HIS A 1 109 ? 2.045 12.07 -6.727 1 85.31 109 HIS A O 1
ATOM 838 N N . GLY A 1 110 ? 3.982 13.297 -6.887 1 76.69 110 GLY A N 1
ATOM 839 C CA . GLY A 1 110 ? 3.336 14.562 -6.582 1 76.69 110 GLY A CA 1
ATOM 840 C C . GLY A 1 110 ? 3.629 15.648 -7.602 1 76.69 110 GLY A C 1
ATOM 841 O O . GLY A 1 110 ? 3.518 15.414 -8.805 1 76.69 110 GLY A O 1
ATOM 842 N N . ARG A 1 111 ? 3.939 16.672 -7.102 1 71.12 111 ARG A N 1
ATOM 843 C CA . ARG A 1 111 ? 4.047 17.891 -7.895 1 71.12 111 ARG A CA 1
ATOM 844 C C . ARG A 1 111 ? 5.219 17.812 -8.867 1 71.12 111 ARG A C 1
ATOM 846 O O . ARG A 1 111 ? 5.191 18.422 -9.93 1 71.12 111 ARG A O 1
ATOM 853 N N . THR A 1 112 ? 6.273 17.234 -8.414 1 66.94 112 THR A N 1
ATOM 854 C CA . THR A 1 112 ? 7.395 17.234 -9.344 1 66.94 112 THR A CA 1
ATOM 855 C C . THR A 1 112 ? 7.215 16.156 -10.414 1 66.94 112 THR A C 1
ATOM 857 O O . THR A 1 112 ? 7.988 16.094 -11.367 1 66.94 112 THR A O 1
ATOM 860 N N . GLY A 1 113 ? 6.027 15.758 -10.648 1 59.47 113 GLY A N 1
ATOM 861 C CA . GLY A 1 113 ? 5.527 14.656 -11.453 1 59.47 113 GLY A CA 1
ATOM 862 C C . GLY A 1 113 ? 6.285 14.484 -12.758 1 59.47 113 GLY A C 1
ATOM 863 O O . GLY A 1 113 ? 5.688 14.5 -13.836 1 59.47 113 GLY A O 1
ATOM 864 N N . VAL A 1 114 ? 7.602 14.492 -12.641 1 59.25 114 VAL A N 1
ATOM 865 C CA . VAL A 1 114 ? 8.227 14.188 -13.922 1 59.25 114 VAL A CA 1
ATOM 866 C C . VAL A 1 114 ? 7.699 12.852 -14.453 1 59.25 114 VAL A C 1
ATOM 868 O O . VAL A 1 114 ? 7.59 11.883 -13.695 1 59.25 114 VAL A O 1
ATOM 871 N N . GLU A 1 115 ? 6.93 12.938 -15.516 1 59.97 115 GLU A N 1
ATOM 872 C CA . GLU A 1 115 ? 6.242 11.844 -16.188 1 59.97 115 GLU A CA 1
ATOM 873 C C . GLU A 1 115 ? 7.035 10.547 -16.078 1 59.97 115 GLU A C 1
ATOM 875 O O . GLU A 1 115 ? 6.461 9.461 -16.078 1 59.97 115 GLU A O 1
ATOM 880 N N . ARG A 1 116 ? 8.305 10.758 -15.875 1 64.12 116 ARG A N 1
ATOM 881 C CA . ARG A 1 116 ? 9.133 9.562 -16.016 1 64.12 116 ARG A CA 1
ATOM 882 C C . ARG A 1 116 ? 9.406 8.93 -14.648 1 64.12 116 ARG A C 1
ATOM 884 O O . ARG A 1 116 ? 9.984 7.848 -14.562 1 64.12 116 ARG A O 1
ATOM 891 N N . VAL A 1 117 ? 8.883 9.766 -13.711 1 69.44 117 VAL A N 1
ATOM 892 C CA . VAL A 1 117 ? 9.242 9.211 -12.414 1 69.44 117 VAL A CA 1
ATOM 893 C C . VAL A 1 117 ? 8.164 8.227 -11.961 1 69.44 117 VAL A C 1
ATOM 895 O O . VAL A 1 117 ? 6.996 8.594 -11.82 1 69.44 117 VAL A O 1
ATOM 898 N N . LEU A 1 118 ? 8.516 7.023 -11.781 1 81.5 118 LEU A N 1
ATOM 899 C CA . LEU A 1 118 ? 7.582 5.961 -11.414 1 81.5 118 LEU A CA 1
ATOM 900 C C . LEU A 1 118 ? 7.23 6.039 -9.93 1 81.5 118 LEU A C 1
ATOM 902 O O . LEU A 1 118 ? 6.109 5.711 -9.539 1 81.5 118 LEU A O 1
ATOM 906 N N . LEU A 1 119 ? 8.219 6.562 -9.203 1 91.38 119 LEU A N 1
ATOM 907 C CA . LEU A 1 119 ? 8.008 6.691 -7.766 1 91.38 119 LEU A CA 1
ATOM 908 C C . LEU A 1 119 ? 8.68 7.957 -7.234 1 91.38 119 LEU A C 1
ATOM 910 O O . LEU A 1 119 ? 9.898 8.117 -7.348 1 91.38 119 LEU A O 1
ATOM 914 N N . GLY A 1 120 ? 7.906 8.836 -6.738 1 91.81 120 GLY A N 1
ATOM 915 C CA . GLY A 1 120 ? 8.43 10.086 -6.207 1 91.81 120 GLY A CA 1
ATOM 916 C C . GLY A 1 120 ? 9.305 9.898 -4.98 1 91.81 120 GLY A C 1
ATOM 917 O O . GLY A 1 120 ? 9.141 8.922 -4.242 1 91.81 120 GLY A O 1
ATOM 918 N N . SER A 1 121 ? 10.086 10.891 -4.711 1 91.75 121 SER A N 1
ATOM 919 C CA . SER A 1 121 ? 11.086 10.82 -3.652 1 91.75 121 SER A CA 1
ATOM 920 C C . SER A 1 121 ? 10.43 10.719 -2.279 1 91.75 121 SER A C 1
ATOM 922 O O . SER A 1 121 ? 10.875 9.945 -1.427 1 91.75 121 SER A O 1
ATOM 924 N N . VAL A 1 122 ? 9.367 11.469 -2.041 1 94.38 122 VAL A N 1
ATOM 925 C CA . VAL A 1 122 ? 8.695 11.438 -0.748 1 94.38 122 VAL A CA 1
ATOM 926 C C . VAL A 1 122 ? 8.047 10.07 -0.538 1 94.38 122 VAL A C 1
ATOM 928 O O . VAL A 1 122 ? 8.227 9.445 0.513 1 94.38 122 VAL A O 1
ATOM 931 N N . THR A 1 123 ? 7.328 9.617 -1.527 1 95.75 123 THR A N 1
ATOM 932 C CA . THR A 1 123 ? 6.668 8.328 -1.423 1 95.75 123 THR A CA 1
ATOM 933 C C . THR A 1 123 ? 7.688 7.211 -1.217 1 95.75 123 THR A C 1
ATOM 935 O O . THR A 1 123 ? 7.484 6.32 -0.389 1 95.75 123 THR A O 1
ATOM 938 N N . GLU A 1 124 ? 8.766 7.277 -1.933 1 94.44 124 GLU A N 1
ATOM 939 C CA . GLU A 1 124 ? 9.82 6.277 -1.777 1 94.44 124 GLU A CA 1
ATOM 940 C C . GLU A 1 124 ? 10.336 6.234 -0.34 1 94.44 124 GLU A C 1
ATOM 942 O O . GLU A 1 124 ? 10.469 5.156 0.244 1 94.44 124 GLU A O 1
ATOM 947 N N . ARG A 1 125 ? 10.609 7.328 0.198 1 95.56 125 ARG A N 1
ATOM 948 C CA . ARG A 1 125 ? 11.133 7.402 1.56 1 95.56 125 ARG A CA 1
ATOM 949 C C . ARG A 1 125 ? 10.094 6.906 2.566 1 95.56 125 ARG A C 1
ATOM 951 O O . ARG A 1 125 ? 10.445 6.227 3.535 1 95.56 125 ARG A O 1
ATOM 958 N N . VAL A 1 126 ? 8.852 7.238 2.355 1 97.5 126 VAL A N 1
ATOM 959 C CA . VAL A 1 126 ? 7.801 6.805 3.264 1 97.5 126 VAL A CA 1
ATOM 960 C C . VAL A 1 126 ? 7.648 5.285 3.189 1 97.5 126 VAL A C 1
ATOM 962 O O . VAL A 1 126 ? 7.574 4.609 4.219 1 97.5 126 VAL A O 1
ATOM 965 N N . VAL A 1 127 ? 7.641 4.738 2.023 1 96.75 127 VAL A N 1
ATOM 966 C CA . VAL A 1 127 ? 7.512 3.293 1.864 1 96.75 127 VAL A CA 1
ATOM 967 C C . VAL A 1 127 ? 8.672 2.59 2.566 1 96.75 127 VAL A C 1
ATOM 969 O O . VAL A 1 127 ? 8.477 1.566 3.227 1 96.75 127 VAL A O 1
ATOM 972 N N . ARG A 1 128 ? 9.805 3.146 2.516 1 94.25 128 ARG A N 1
ATOM 973 C CA . ARG A 1 128 ? 11.008 2.541 3.08 1 94.25 128 ARG A CA 1
ATOM 974 C C . ARG A 1 128 ? 11.016 2.65 4.602 1 94.25 128 ARG A C 1
ATOM 976 O O . ARG A 1 128 ? 11.523 1.764 5.289 1 94.25 128 ARG A O 1
ATOM 983 N N . ALA A 1 129 ? 10.344 3.686 5.133 1 95.25 129 ALA A N 1
ATOM 984 C CA . ALA A 1 129 ? 10.633 4.016 6.527 1 95.25 129 ALA A CA 1
ATOM 985 C C . ALA A 1 129 ? 9.391 3.836 7.398 1 95.25 129 ALA A C 1
ATOM 987 O O . ALA A 1 129 ? 9.492 3.766 8.625 1 95.25 129 ALA A O 1
ATOM 988 N N . ALA A 1 130 ? 8.25 3.844 6.781 1 96.69 130 ALA A N 1
ATOM 989 C CA . ALA A 1 130 ? 7.02 3.836 7.57 1 96.69 130 ALA A CA 1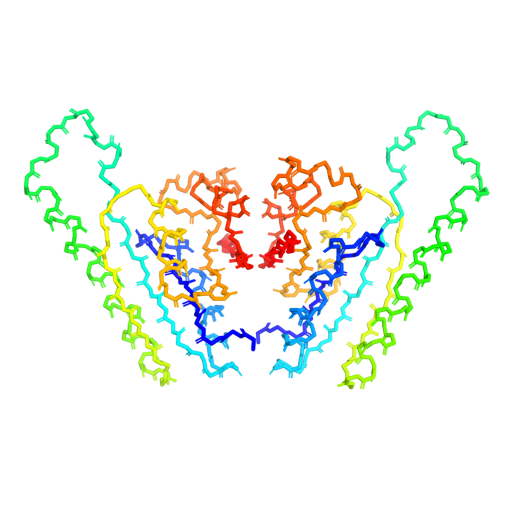
ATOM 990 C C . ALA A 1 130 ? 6.93 2.582 8.438 1 96.69 130 ALA A C 1
ATOM 992 O O . ALA A 1 130 ? 7.184 1.474 7.961 1 96.69 130 ALA A O 1
ATOM 993 N N . PRO A 1 131 ? 6.535 2.758 9.703 1 94.19 131 PRO A N 1
ATOM 994 C CA . PRO A 1 131 ? 6.352 1.591 10.57 1 94.19 131 PRO A CA 1
ATOM 995 C C . PRO A 1 131 ? 5.004 0.908 10.359 1 94.19 131 PRO A C 1
ATOM 997 O O . PRO A 1 131 ? 4.719 -0.115 10.992 1 94.19 131 PRO A O 1
ATOM 1000 N N . VAL A 1 132 ? 4.129 1.485 9.555 1 97.06 132 VAL A N 1
ATOM 1001 C CA . VAL A 1 132 ? 2.797 0.973 9.258 1 97.06 132 VAL A CA 1
ATOM 1002 C C . VAL A 1 132 ? 2.676 0.691 7.762 1 97.06 132 VAL A C 1
ATOM 1004 O O . VAL A 1 132 ? 3.475 1.187 6.965 1 97.06 132 VAL A O 1
ATOM 1007 N N . PRO A 1 133 ? 1.676 -0.077 7.336 1 98.19 133 PRO A N 1
ATOM 1008 C CA . PRO A 1 133 ? 1.475 -0.339 5.906 1 98.19 133 PRO A CA 1
ATOM 1009 C C . PRO A 1 133 ? 1.298 0.94 5.094 1 98.19 133 PRO A C 1
ATOM 1011 O O . PRO A 1 133 ? 0.753 1.927 5.594 1 98.19 133 PRO A O 1
ATOM 1014 N N . VAL A 1 134 ? 1.835 0.917 3.896 1 98.62 134 VAL A N 1
ATOM 1015 C CA . VAL A 1 134 ? 1.681 2.027 2.963 1 98.62 134 VAL A CA 1
ATOM 1016 C C . VAL A 1 134 ? 1.029 1.533 1.674 1 98.62 134 VAL A C 1
ATOM 1018 O O . VAL A 1 134 ? 1.527 0.601 1.037 1 98.62 134 VAL A O 1
ATOM 1021 N N . LEU A 1 135 ? -0.109 2.117 1.363 1 98.69 135 LEU A N 1
ATOM 1022 C CA . LEU A 1 135 ? -0.768 1.884 0.083 1 98.69 135 LEU A CA 1
ATOM 1023 C C . LEU A 1 135 ? -0.392 2.963 -0.927 1 98.69 135 LEU A C 1
ATOM 1025 O O . LEU A 1 135 ? -0.739 4.133 -0.75 1 98.69 135 LEU A O 1
ATOM 1029 N N . THR A 1 136 ? 0.335 2.576 -1.945 1 98 136 THR A N 1
ATOM 1030 C CA . THR A 1 136 ? 0.715 3.51 -3 1 98 136 THR A CA 1
ATOM 1031 C C . THR A 1 136 ? -0.235 3.398 -4.188 1 98 136 THR A C 1
ATOM 1033 O O . THR A 1 136 ? -0.588 2.293 -4.605 1 98 136 THR A O 1
ATOM 1036 N N . VAL A 1 137 ? -0.646 4.57 -4.691 1 96.94 137 VAL A N 1
ATOM 1037 C CA . VAL A 1 137 ? -1.614 4.633 -5.781 1 96.94 137 VAL A CA 1
ATOM 1038 C C . VAL A 1 137 ? -1.009 5.379 -6.969 1 96.94 137 VAL A C 1
ATOM 1040 O O . VAL A 1 137 ? -0.572 6.523 -6.832 1 96.94 137 VAL A O 1
ATOM 1043 N N . ARG A 1 138 ? -0.936 4.688 -8.047 1 90.75 138 ARG A N 1
ATOM 1044 C CA . ARG A 1 138 ? -0.393 5.309 -9.25 1 90.75 138 ARG A CA 1
ATOM 1045 C C . ARG A 1 138 ? -1.46 6.121 -9.984 1 90.75 138 ARG A C 1
ATOM 1047 O O . ARG A 1 138 ? -2.615 5.695 -10.07 1 90.75 138 ARG A O 1
ATOM 1054 N N . ALA A 1 139 ? -0.969 7.301 -10.336 1 75.12 139 ALA A N 1
ATOM 1055 C CA . ALA A 1 139 ? -1.869 8.156 -11.109 1 75.12 139 ALA A CA 1
ATOM 1056 C C . ALA A 1 139 ? -2.207 7.52 -12.461 1 75.12 139 ALA A C 1
ATOM 1058 O O . ALA A 1 139 ? -1.358 6.867 -13.078 1 75.12 139 ALA A O 1
ATOM 1059 N N . ALA A 1 140 ? -3.518 7.398 -12.688 1 64.31 140 ALA A N 1
ATOM 1060 C CA . ALA A 1 140 ? -3.959 6.934 -14 1 64.31 140 ALA A CA 1
ATOM 1061 C C . ALA A 1 140 ? -3.377 7.797 -15.109 1 64.31 140 ALA A C 1
ATOM 1063 O O . ALA A 1 140 ? -3.15 8.992 -14.922 1 64.31 140 ALA A O 1
ATOM 1064 N N . GLU A 1 141 ? -2.619 7.148 -16.094 1 52.69 141 GLU A N 1
ATOM 1065 C CA . GLU A 1 141 ? -2.26 7.93 -17.266 1 52.69 141 GLU A CA 1
ATOM 1066 C C . GLU A 1 141 ? -3.48 8.633 -17.859 1 52.69 141 GLU A C 1
ATOM 1068 O O . GLU A 1 141 ? -4.609 8.156 -17.703 1 52.69 141 GLU A O 1
ATOM 1073 N N . MET B 1 1 ? -14.406 -1.686 -4.258 1 87.75 1 MET B N 1
ATOM 1074 C CA . MET B 1 1 ? -13.195 -1.263 -4.961 1 87.75 1 MET B CA 1
ATOM 1075 C C . MET B 1 1 ? -12.188 -2.406 -5.047 1 87.75 1 MET B C 1
ATOM 1077 O O . MET B 1 1 ? -11.586 -2.629 -6.102 1 87.75 1 MET B O 1
ATOM 1081 N N . TYR B 1 2 ? -12.039 -3.258 -4.02 1 95.81 2 TYR B N 1
ATOM 1082 C CA . TYR B 1 2 ? -11.078 -4.355 -4.023 1 95.81 2 TYR B CA 1
ATOM 1083 C C . TYR B 1 2 ? -11.789 -5.703 -4.078 1 95.81 2 TYR B C 1
ATOM 1085 O O . TYR B 1 2 ? -11.984 -6.352 -3.049 1 95.81 2 TYR B O 1
ATOM 1093 N N . ASP B 1 3 ? -12.07 -6.168 -5.316 1 98.12 3 ASP B N 1
ATOM 1094 C CA . ASP B 1 3 ? -12.727 -7.465 -5.492 1 98.12 3 ASP B CA 1
ATOM 1095 C C . ASP B 1 3 ? -11.695 -8.586 -5.641 1 98.12 3 ASP B C 1
ATOM 1097 O O . ASP B 1 3 ? -11.969 -9.734 -5.281 1 98.12 3 ASP B O 1
ATOM 1101 N N . GLU B 1 4 ? -10.602 -8.203 -6.223 1 98.81 4 GLU B N 1
ATOM 1102 C CA . GLU B 1 4 ? -9.492 -9.125 -6.434 1 98.81 4 GLU B CA 1
ATOM 1103 C C . GLU B 1 4 ? -8.211 -8.609 -5.793 1 98.81 4 GLU B C 1
ATOM 1105 O O . GLU B 1 4 ? -7.68 -7.574 -6.199 1 98.81 4 GLU B O 1
ATOM 1110 N N . ILE B 1 5 ? -7.691 -9.344 -4.809 1 98.88 5 ILE B N 1
ATOM 1111 C CA . ILE B 1 5 ? -6.512 -8.945 -4.051 1 98.88 5 ILE B CA 1
ATOM 1112 C C . ILE B 1 5 ? -5.387 -9.953 -4.281 1 98.88 5 ILE B C 1
ATOM 1114 O O . ILE B 1 5 ? -5.602 -11.164 -4.203 1 98.88 5 ILE B O 1
ATOM 1118 N N . LEU B 1 6 ? -4.223 -9.469 -4.586 1 98.88 6 LEU B N 1
ATOM 1119 C CA . LEU B 1 6 ? -3.076 -10.336 -4.793 1 98.88 6 LEU B CA 1
ATOM 1120 C C . LEU B 1 6 ? -2.125 -10.281 -3.602 1 98.88 6 LEU B C 1
ATOM 1122 O O . LEU B 1 6 ? -1.787 -9.203 -3.123 1 98.88 6 LEU B O 1
ATOM 1126 N N . LEU B 1 7 ? -1.739 -11.422 -3.146 1 98.75 7 LEU B N 1
ATOM 1127 C CA . LEU B 1 7 ? -0.767 -11.617 -2.074 1 98.75 7 LEU B CA 1
ATOM 1128 C C . LEU B 1 7 ? 0.414 -12.453 -2.553 1 98.75 7 LEU B C 1
ATOM 1130 O O . LEU B 1 7 ? 0.355 -13.68 -2.535 1 98.75 7 LEU B O 1
ATOM 1134 N N . PRO B 1 8 ? 1.495 -11.797 -3.01 1 98.31 8 PRO B N 1
ATOM 1135 C CA . PRO B 1 8 ? 2.727 -12.555 -3.24 1 98.31 8 PRO B CA 1
ATOM 1136 C C . PRO B 1 8 ? 3.357 -13.07 -1.947 1 98.31 8 PRO B C 1
ATOM 1138 O O . PRO B 1 8 ? 3.469 -12.32 -0.974 1 98.31 8 PRO B O 1
ATOM 1141 N N . VAL B 1 9 ? 3.723 -14.352 -1.971 1 97 9 VAL B N 1
ATOM 1142 C CA . VAL B 1 9 ? 4.402 -14.953 -0.827 1 97 9 VAL B CA 1
ATOM 1143 C C . VAL B 1 9 ? 5.652 -15.688 -1.297 1 97 9 VAL B C 1
ATOM 1145 O O . VAL B 1 9 ? 5.77 -16.031 -2.475 1 97 9 VAL B O 1
ATOM 1148 N N . ASP B 1 10 ? 6.602 -15.883 -0.341 1 94.31 10 ASP B N 1
ATOM 1149 C CA . ASP B 1 10 ? 7.824 -16.594 -0.694 1 94.31 10 ASP B CA 1
ATOM 1150 C C . ASP B 1 10 ? 8.227 -17.562 0.412 1 94.31 10 ASP B C 1
ATOM 1152 O O . ASP B 1 10 ? 9.359 -18.062 0.423 1 94.31 10 ASP B O 1
ATOM 1156 N N . GLY B 1 11 ? 7.309 -17.766 1.377 1 92.56 11 GLY B N 1
ATOM 1157 C CA . GLY B 1 11 ? 7.559 -18.703 2.461 1 92.56 11 GLY B CA 1
ATOM 1158 C C . GLY B 1 11 ? 8.352 -18.094 3.602 1 92.56 11 GLY B C 1
ATOM 1159 O O . GLY B 1 11 ? 8.602 -18.75 4.613 1 92.56 11 GLY B O 1
ATOM 1160 N N . SER B 1 12 ? 8.797 -16.812 3.498 1 90.38 12 SER B N 1
ATOM 1161 C CA . SER B 1 12 ? 9.562 -16.156 4.555 1 90.38 12 SER B CA 1
ATOM 1162 C C . SER B 1 12 ? 8.648 -15.703 5.688 1 90.38 12 SER B C 1
ATOM 1164 O O . SER B 1 12 ? 7.461 -15.461 5.477 1 90.38 12 SER B O 1
ATOM 1166 N N . PRO B 1 13 ? 9.148 -15.586 6.879 1 88.94 13 PRO B N 1
ATOM 1167 C CA . PRO B 1 13 ? 8.375 -15.031 7.992 1 88.94 13 PRO B CA 1
ATOM 1168 C C . PRO B 1 13 ? 7.863 -13.617 7.703 1 88.94 13 PRO B C 1
ATOM 1170 O O . PRO B 1 13 ? 6.766 -13.258 8.141 1 88.94 13 PRO B O 1
ATOM 1173 N N . ALA B 1 14 ? 8.602 -12.852 6.965 1 87 14 ALA B N 1
ATOM 1174 C CA . ALA B 1 14 ? 8.188 -11.492 6.621 1 87 14 ALA B CA 1
ATOM 1175 C C . ALA B 1 14 ? 6.914 -11.5 5.781 1 87 14 ALA B C 1
ATOM 1177 O O . ALA B 1 14 ? 6.027 -10.664 5.973 1 87 14 ALA B O 1
ATOM 1178 N N . ALA B 1 15 ? 6.875 -12.461 4.844 1 88.81 15 ALA B N 1
ATOM 1179 C CA . ALA B 1 15 ? 5.711 -12.547 3.967 1 88.81 15 ALA B CA 1
ATOM 1180 C C . ALA B 1 15 ? 4.441 -12.828 4.762 1 88.81 15 ALA B C 1
ATOM 1182 O O . ALA B 1 15 ? 3.348 -12.422 4.363 1 88.81 15 ALA B O 1
ATOM 1183 N N . GLU B 1 16 ? 4.586 -13.453 5.93 1 90.75 16 GLU B N 1
ATOM 1184 C CA . GLU B 1 16 ? 3.455 -13.766 6.797 1 90.75 16 GLU B CA 1
ATOM 1185 C C . GLU B 1 16 ? 2.826 -12.492 7.359 1 90.75 16 GLU B C 1
ATOM 1187 O O . GLU B 1 16 ? 1.64 -12.477 7.691 1 90.75 16 GLU B O 1
ATOM 1192 N N . GLN B 1 17 ? 3.574 -11.461 7.383 1 92.44 17 GLN B N 1
ATOM 1193 C CA . GLN B 1 17 ? 3.107 -10.234 8.016 1 92.44 17 GLN B CA 1
ATOM 1194 C C . GLN B 1 17 ? 2.061 -9.531 7.148 1 92.44 17 GLN B C 1
ATOM 1196 O O . GLN B 1 17 ? 1.277 -8.727 7.648 1 92.44 17 GLN B O 1
ATOM 1201 N N . ALA B 1 18 ? 2.018 -9.883 5.871 1 96.12 18 ALA B N 1
ATOM 1202 C CA . ALA B 1 18 ? 1.046 -9.273 4.965 1 96.12 18 ALA B CA 1
ATOM 1203 C C . ALA B 1 18 ? -0.307 -9.969 5.062 1 96.12 18 ALA B C 1
ATOM 1205 O O . ALA B 1 18 ? -1.337 -9.398 4.703 1 96.12 18 ALA B O 1
ATOM 1206 N N . MET B 1 19 ? -0.366 -11.172 5.629 1 96.12 19 MET B N 1
ATOM 1207 C CA . MET B 1 19 ? -1.544 -12.031 5.555 1 96.12 19 MET B CA 1
ATOM 1208 C C . MET B 1 19 ? -2.701 -11.438 6.352 1 96.12 19 MET B C 1
ATOM 1210 O O . MET B 1 19 ? -3.83 -11.367 5.859 1 96.12 19 MET B O 1
ATOM 1214 N N . PRO B 1 20 ? -2.461 -10.938 7.582 1 96.31 20 PRO B N 1
ATOM 1215 C CA . PRO B 1 20 ? -3.592 -10.336 8.297 1 96.31 20 PRO B CA 1
ATOM 1216 C C . PRO B 1 20 ? -4.215 -9.172 7.535 1 96.31 20 PRO B C 1
ATOM 1218 O O . PRO B 1 20 ? -5.438 -9.008 7.547 1 96.31 20 PRO B O 1
ATOM 1221 N N . HIS B 1 21 ? -3.404 -8.391 6.879 1 97.44 21 HIS B N 1
ATOM 1222 C CA . HIS B 1 21 ? -3.904 -7.246 6.125 1 97.44 21 HIS B CA 1
ATOM 1223 C C . HIS B 1 21 ? -4.715 -7.691 4.914 1 97.44 21 HIS B C 1
ATOM 1225 O O . HIS B 1 21 ? -5.785 -7.145 4.641 1 97.44 21 HIS B O 1
ATOM 1231 N N . VAL B 1 22 ? -4.211 -8.695 4.211 1 98.19 22 VAL B N 1
ATOM 1232 C CA . VAL B 1 22 ? -4.898 -9.203 3.031 1 98.19 22 VAL B CA 1
ATOM 1233 C C . VAL B 1 22 ? -6.254 -9.781 3.436 1 98.19 22 VAL B C 1
ATOM 1235 O O . VAL B 1 22 ? -7.27 -9.508 2.797 1 98.19 22 VAL B O 1
ATOM 1238 N N . PHE B 1 23 ? -6.316 -10.5 4.48 1 98 23 PHE B N 1
ATOM 1239 C CA . PHE B 1 23 ? -7.562 -11.156 4.863 1 98 23 PHE B CA 1
ATOM 1240 C C . PHE B 1 23 ? -8.547 -10.148 5.453 1 98 23 PHE B C 1
ATOM 1242 O O . PHE B 1 23 ? -9.75 -10.258 5.246 1 98 23 PHE B O 1
ATOM 1249 N N . ASP B 1 24 ? -8.078 -9.203 6.191 1 97.62 24 ASP B N 1
ATOM 1250 C CA . ASP B 1 24 ? -8.961 -8.148 6.691 1 97.62 24 ASP B CA 1
ATOM 1251 C C . ASP B 1 24 ? -9.594 -7.371 5.539 1 97.62 24 ASP B C 1
ATOM 1253 O O . ASP B 1 24 ? -10.797 -7.105 5.547 1 97.62 24 ASP B O 1
ATOM 1257 N N . LEU B 1 25 ? -8.758 -7.031 4.586 1 98.31 25 LEU B N 1
ATOM 1258 C CA . LEU B 1 25 ? -9.281 -6.363 3.398 1 98.31 25 LEU B CA 1
ATOM 1259 C C . LEU B 1 25 ? -10.32 -7.238 2.697 1 98.31 25 LEU B C 1
ATOM 1261 O O . LEU B 1 25 ? -11.398 -6.762 2.34 1 98.31 25 LEU B O 1
ATOM 1265 N N . ALA B 1 26 ? -9.953 -8.469 2.518 1 98.56 26 ALA B N 1
ATOM 1266 C CA . ALA B 1 26 ? -10.844 -9.375 1.797 1 98.56 26 ALA B CA 1
ATOM 1267 C C . ALA B 1 26 ? -12.18 -9.523 2.516 1 98.56 26 ALA B C 1
ATOM 1269 O O . ALA B 1 26 ? -13.234 -9.57 1.876 1 98.56 26 ALA B O 1
ATOM 1270 N N . GLU B 1 27 ? -12.102 -9.625 3.803 1 97.94 27 GLU B N 1
ATOM 1271 C CA . GLU B 1 27 ? -13.328 -9.734 4.594 1 97.94 27 GLU B CA 1
ATOM 1272 C C . GLU B 1 27 ? -14.195 -8.492 4.441 1 97.94 27 GLU B C 1
ATOM 1274 O O . GLU B 1 27 ? -15.406 -8.594 4.242 1 97.94 27 GLU B O 1
ATOM 1279 N N . ARG B 1 28 ? -13.625 -7.359 4.52 1 97.56 28 ARG B N 1
ATOM 1280 C CA . ARG B 1 28 ? -14.375 -6.105 4.508 1 97.56 28 ARG B CA 1
ATOM 1281 C C . ARG B 1 28 ? -14.93 -5.812 3.117 1 97.56 28 ARG B C 1
ATOM 1283 O O . ARG B 1 28 ? -16.031 -5.258 2.986 1 97.56 28 ARG B O 1
ATOM 1290 N N . PHE B 1 29 ? -14.219 -6.273 2.113 1 98 29 PHE B N 1
ATOM 1291 C CA . PHE B 1 29 ? -14.617 -5.918 0.756 1 98 29 PHE B CA 1
ATOM 1292 C C . PHE B 1 29 ? -15.297 -7.098 0.068 1 98 29 PHE B C 1
ATOM 1294 O O . PHE B 1 29 ? -15.656 -7.012 -1.109 1 98 29 PHE B O 1
ATOM 1301 N N . ASP B 1 30 ? -15.445 -8.211 0.838 1 98.06 30 ASP B N 1
ATOM 1302 C CA . ASP B 1 30 ? -15.969 -9.43 0.227 1 98.06 30 ASP B CA 1
ATOM 1303 C C . ASP B 1 30 ? -15.203 -9.781 -1.045 1 98.06 30 ASP B C 1
ATOM 1305 O O . ASP B 1 30 ? -15.805 -10 -2.1 1 98.06 30 ASP B O 1
ATOM 1309 N N . ALA B 1 31 ? -13.906 -9.828 -0.916 1 98.62 31 ALA B N 1
ATOM 1310 C CA . ALA B 1 31 ? -13 -9.953 -2.055 1 98.62 31 ALA B CA 1
ATOM 1311 C C . ALA B 1 31 ? -12.453 -11.367 -2.166 1 98.62 31 ALA B C 1
ATOM 1313 O O . ALA B 1 31 ? -12.492 -12.133 -1.201 1 98.62 31 ALA B O 1
ATOM 1314 N N . THR B 1 32 ? -11.953 -11.688 -3.346 1 98.81 32 THR B N 1
ATOM 1315 C CA . THR B 1 32 ? -11.172 -12.891 -3.604 1 98.81 32 THR B CA 1
ATOM 1316 C C . THR B 1 32 ? -9.68 -12.617 -3.412 1 98.81 32 THR B C 1
ATOM 1318 O O . THR B 1 32 ? -9.172 -11.578 -3.838 1 98.81 32 THR B O 1
ATOM 1321 N N . VAL B 1 33 ? -9.023 -13.578 -2.758 1 98.81 33 VAL B N 1
ATOM 1322 C CA . VAL B 1 33 ? -7.59 -13.453 -2.543 1 98.81 33 VAL B CA 1
ATOM 1323 C C . VAL B 1 33 ? -6.844 -14.398 -3.484 1 98.81 33 VAL B C 1
ATOM 1325 O O . VAL B 1 33 ? -7.188 -15.578 -3.592 1 98.81 33 VAL B O 1
ATOM 1328 N N . HIS B 1 34 ? -5.922 -13.859 -4.211 1 98.88 34 HIS B N 1
ATOM 1329 C CA . HIS B 1 34 ? -4.957 -14.641 -4.977 1 98.88 34 HIS B CA 1
ATOM 1330 C C . HIS B 1 34 ? -3.611 -14.703 -4.266 1 98.88 34 HIS B C 1
ATOM 1332 O O . HIS B 1 34 ? -2.973 -13.672 -4.043 1 98.88 34 HIS B O 1
ATOM 1338 N N . VAL B 1 35 ? -3.225 -15.898 -3.91 1 98.69 35 VAL B N 1
ATOM 1339 C CA . VAL B 1 35 ? -1.913 -16.109 -3.307 1 98.69 35 VAL B CA 1
ATOM 1340 C C . VAL B 1 35 ? -0.939 -16.641 -4.355 1 98.69 35 VAL B C 1
ATOM 1342 O O . VAL B 1 35 ? -1.188 -17.672 -4.977 1 98.69 35 VAL B O 1
ATOM 1345 N N . LEU B 1 36 ? 0.154 -15.906 -4.535 1 98.75 36 LEU B N 1
ATOM 1346 C CA . LEU B 1 36 ? 1.087 -16.25 -5.602 1 98.75 36 LEU B CA 1
ATOM 1347 C C . LEU B 1 36 ? 2.475 -16.547 -5.039 1 98.75 36 LEU B C 1
ATOM 1349 O O . LEU B 1 36 ? 3.021 -15.742 -4.277 1 98.75 36 LEU B O 1
ATOM 1353 N N . PHE B 1 37 ? 2.965 -17.703 -5.332 1 98.38 37 PHE B N 1
ATOM 1354 C CA . PHE B 1 37 ? 4.355 -18.078 -5.094 1 98.38 37 PHE B CA 1
ATOM 1355 C C . PHE B 1 37 ? 5.109 -18.219 -6.41 1 98.38 37 PHE B C 1
ATOM 1357 O O . PHE B 1 37 ? 4.66 -18.922 -7.316 1 98.38 37 PHE B O 1
ATOM 1364 N N . VAL B 1 38 ? 6.234 -17.516 -6.508 1 97.25 38 VAL B N 1
ATOM 1365 C CA . VAL B 1 38 ? 7.004 -17.547 -7.746 1 97.25 38 VAL B CA 1
ATOM 1366 C C . VAL B 1 38 ? 8.305 -18.312 -7.531 1 97.25 38 VAL B C 1
ATOM 1368 O O . VAL B 1 38 ? 9.109 -17.969 -6.672 1 97.25 38 VAL B O 1
ATOM 1371 N N . VAL B 1 39 ? 8.445 -19.391 -8.188 1 95.19 39 VAL B N 1
ATOM 1372 C CA . VAL B 1 39 ? 9.719 -20.094 -8.273 1 95.19 39 VAL B CA 1
ATOM 1373 C C . VAL B 1 39 ? 10.68 -19.312 -9.172 1 95.19 39 VAL B C 1
ATOM 1375 O O . VAL B 1 39 ? 10.492 -19.266 -10.398 1 95.19 39 VAL B O 1
ATOM 1378 N N . ASN B 1 40 ? 11.625 -18.672 -8.477 1 90.69 40 ASN B N 1
ATOM 1379 C CA . ASN B 1 40 ? 12.547 -17.797 -9.211 1 90.69 40 ASN B CA 1
ATOM 1380 C C . ASN B 1 40 ? 13.492 -18.609 -10.094 1 90.69 40 ASN B C 1
ATOM 1382 O O . ASN B 1 40 ? 14.414 -19.25 -9.602 1 90.69 40 ASN B O 1
ATOM 1386 N N . THR B 1 41 ? 13.273 -18.594 -11.344 1 85.5 41 THR B N 1
ATOM 1387 C CA . THR B 1 41 ? 14.094 -19.359 -12.281 1 85.5 41 THR B CA 1
ATOM 1388 C C . THR B 1 41 ? 15.125 -18.453 -12.953 1 85.5 41 THR B C 1
ATOM 1390 O O . THR B 1 41 ? 15.852 -18.891 -13.844 1 85.5 41 THR B O 1
ATOM 1393 N N . THR B 1 42 ? 15.078 -17.125 -12.688 1 75.69 42 THR B N 1
ATOM 1394 C CA . THR B 1 42 ? 16.031 -16.203 -13.297 1 75.69 42 THR B CA 1
ATOM 1395 C C . THR B 1 42 ? 17.328 -16.141 -12.492 1 75.69 42 THR B C 1
ATOM 1397 O O . THR B 1 42 ? 18.344 -15.664 -12.984 1 75.69 42 THR B O 1
ATOM 1400 N N . ARG B 1 43 ? 17.266 -16.188 -11.25 1 63.03 43 ARG B N 1
ATOM 1401 C CA . ARG B 1 43 ? 18.516 -16.156 -10.484 1 63.03 43 ARG B CA 1
ATOM 1402 C C . ARG B 1 43 ? 19.516 -17.188 -11.016 1 63.03 43 ARG B C 1
ATOM 1404 O O . ARG B 1 43 ? 20.719 -16.953 -10.984 1 63.03 43 ARG B O 1
ATOM 1411 N N . ASP B 1 44 ? 19.109 -18.391 -11.023 1 51.22 44 ASP B N 1
ATOM 1412 C CA . ASP B 1 44 ? 20.125 -19.406 -11.344 1 51.22 44 ASP B CA 1
ATOM 1413 C C . ASP B 1 44 ? 20.5 -19.344 -12.828 1 51.22 44 ASP B C 1
ATOM 1415 O O . ASP B 1 44 ? 19.719 -19.766 -13.688 1 51.22 44 ASP B O 1
ATOM 1419 N N . SER B 1 45 ? 20.797 -18.234 -13.453 1 45.34 45 SER B N 1
ATOM 1420 C CA . SER B 1 45 ? 21.516 -18.406 -14.711 1 45.34 45 SER B CA 1
ATOM 1421 C C . SER B 1 45 ? 22.047 -19.828 -14.859 1 45.34 45 SER B C 1
ATOM 1423 O O . SER B 1 45 ? 21.672 -20.547 -15.789 1 45.34 45 SER B O 1
ATOM 1425 N N . ALA B 1 46 ? 23.516 -19.828 -14.906 1 43.28 46 ALA B N 1
ATOM 1426 C CA . ALA B 1 46 ? 24.453 -20.719 -15.594 1 43.28 46 ALA B CA 1
ATOM 1427 C C . ALA B 1 46 ? 24.219 -22.172 -15.195 1 43.28 46 ALA B C 1
ATOM 1429 O O . ALA B 1 46 ? 24.312 -23.078 -16.031 1 43.28 46 ALA B O 1
ATOM 1430 N N . GLY B 1 47 ? 24.469 -22.562 -13.844 1 46.34 47 GLY B N 1
ATOM 1431 C CA . GLY B 1 47 ? 24.547 -24.016 -13.781 1 46.34 47 GLY B CA 1
ATOM 1432 C C . GLY B 1 47 ? 23.188 -24.688 -13.766 1 46.34 47 GLY B C 1
ATOM 1433 O O . GLY B 1 47 ? 22.172 -24.047 -13.477 1 46.34 47 GLY B O 1
ATOM 1434 N N . VAL B 1 48 ? 22.922 -25.766 -14.516 1 49.69 48 VAL B N 1
ATOM 1435 C CA . VAL B 1 48 ? 21.906 -26.781 -14.789 1 49.69 48 VAL B CA 1
ATOM 1436 C C . VAL B 1 48 ? 21.078 -27.031 -13.539 1 49.69 48 VAL B C 1
ATOM 1438 O O . VAL B 1 48 ? 21.547 -27.656 -12.586 1 49.69 48 VAL B O 1
ATOM 1441 N N . VAL B 1 49 ? 20.297 -25.859 -12.969 1 56.06 49 VAL B N 1
ATOM 1442 C CA . VAL B 1 49 ? 19.391 -26.375 -11.961 1 56.06 49 VAL B CA 1
ATOM 1443 C C . VAL B 1 49 ? 18.672 -27.625 -12.492 1 56.06 49 VAL B C 1
ATOM 1445 O O . VAL B 1 49 ? 17.953 -27.547 -13.484 1 56.06 49 VAL B O 1
ATOM 1448 N N . GLY B 1 50 ? 19.141 -28.672 -12.281 1 61.78 50 GLY B N 1
ATOM 1449 C CA . GLY B 1 50 ? 18.562 -29.906 -12.781 1 61.78 50 GLY B CA 1
ATOM 1450 C C . GLY B 1 50 ? 17.109 -30.094 -12.375 1 61.78 50 GLY B C 1
ATOM 1451 O O . GLY B 1 50 ? 16.594 -29.344 -11.539 1 61.78 50 GLY B O 1
ATOM 1452 N N . GLY B 1 51 ? 16.188 -30.688 -13.109 1 67.94 51 GLY B N 1
ATOM 1453 C CA . GLY B 1 51 ? 14.789 -31.062 -12.93 1 67.94 51 GLY B CA 1
ATOM 1454 C C . GLY B 1 51 ? 14.43 -31.344 -11.484 1 67.94 51 GLY B C 1
ATOM 1455 O O . GLY B 1 51 ? 13.359 -30.938 -11.016 1 67.94 51 GLY B O 1
ATOM 1456 N N . THR B 1 52 ? 15.461 -31.734 -10.734 1 77 52 THR B N 1
ATOM 1457 C CA . THR B 1 52 ? 15.188 -32.125 -9.359 1 77 52 THR B CA 1
ATOM 1458 C C . THR B 1 52 ? 15.078 -30.922 -8.445 1 77 52 THR B C 1
ATOM 1460 O O . THR B 1 52 ? 14.211 -30.859 -7.574 1 77 52 THR B O 1
ATOM 1463 N N . VAL B 1 53 ? 15.828 -29.906 -8.695 1 80.81 53 VAL B N 1
ATOM 1464 C CA . VAL B 1 53 ? 15.812 -28.703 -7.855 1 80.81 53 VAL B CA 1
ATOM 1465 C C . VAL B 1 53 ? 14.539 -27.922 -8.109 1 80.81 53 VAL B C 1
ATOM 1467 O O . VAL B 1 53 ? 13.875 -27.469 -7.168 1 80.81 53 VAL B O 1
ATOM 1470 N N . LEU B 1 54 ? 14.18 -27.812 -9.336 1 86.19 54 LEU B N 1
ATOM 1471 C CA . LEU B 1 54 ? 12.961 -27.094 -9.703 1 86.19 54 LEU B CA 1
ATOM 1472 C C . LEU B 1 54 ? 11.734 -27.766 -9.102 1 86.19 54 LEU B C 1
ATOM 1474 O O . LEU B 1 54 ? 10.836 -27.078 -8.602 1 86.19 54 LEU B O 1
ATOM 1478 N N . ASP B 1 55 ? 11.766 -29.031 -9.094 1 89.06 55 ASP B N 1
ATOM 1479 C CA . ASP B 1 55 ? 10.656 -29.781 -8.523 1 89.06 55 ASP B CA 1
ATOM 1480 C C . ASP B 1 55 ? 10.539 -29.531 -7.02 1 89.06 55 ASP B C 1
ATOM 1482 O O . ASP B 1 55 ? 9.43 -29.406 -6.492 1 89.06 55 ASP B O 1
ATOM 1486 N N . THR B 1 56 ? 11.648 -29.484 -6.387 1 90.69 56 THR B N 1
ATOM 1487 C CA . THR B 1 56 ? 11.664 -29.25 -4.949 1 90.69 56 THR B CA 1
ATOM 1488 C C . THR B 1 56 ? 11.133 -27.859 -4.617 1 90.69 56 THR B C 1
ATOM 1490 O O . THR B 1 56 ? 10.344 -27.703 -3.689 1 90.69 56 THR B O 1
ATOM 1493 N N . LEU B 1 57 ? 11.508 -26.906 -5.398 1 91 57 LEU B N 1
ATOM 1494 C CA . LEU B 1 57 ? 11.062 -25.531 -5.164 1 91 57 LEU B CA 1
ATOM 1495 C C . LEU B 1 57 ? 9.57 -25.406 -5.43 1 91 57 LEU B C 1
ATOM 1497 O O . LEU B 1 57 ? 8.867 -24.703 -4.699 1 91 57 LEU B O 1
ATOM 1501 N N . GLU B 1 58 ? 9.133 -26.031 -6.414 1 94.5 58 GLU B N 1
ATOM 1502 C CA . GLU B 1 58 ? 7.707 -26.016 -6.723 1 94.5 58 GLU B CA 1
ATOM 1503 C C . GLU B 1 58 ? 6.895 -26.672 -5.605 1 94.5 58 GLU B C 1
ATOM 1505 O O . GLU B 1 58 ? 5.809 -26.188 -5.266 1 94.5 58 GLU B O 1
ATOM 1510 N N . ARG B 1 59 ? 7.391 -27.734 -5.098 1 95.25 59 ARG B N 1
ATOM 1511 C CA . ARG B 1 59 ? 6.711 -28.406 -3.996 1 95.25 59 ARG B CA 1
ATOM 1512 C C . ARG B 1 59 ? 6.656 -27.516 -2.76 1 95.25 59 ARG B C 1
ATOM 1514 O O . ARG B 1 59 ? 5.633 -27.469 -2.072 1 95.25 59 ARG B O 1
ATOM 1521 N N . GLU B 1 60 ? 7.742 -26.891 -2.508 1 94.19 60 GLU B N 1
ATOM 1522 C CA . GLU B 1 60 ? 7.758 -25.938 -1.41 1 94.19 60 GLU B CA 1
ATOM 1523 C C . GLU B 1 60 ? 6.738 -24.828 -1.634 1 94.19 60 GLU B C 1
ATOM 1525 O O . GLU B 1 60 ? 6.004 -24.453 -0.716 1 94.19 60 GLU B O 1
ATOM 1530 N N . GLY B 1 61 ? 6.719 -24.312 -2.84 1 96.94 61 GLY B N 1
ATOM 1531 C CA . GLY B 1 61 ? 5.746 -23.281 -3.182 1 96.94 61 GLY B CA 1
ATOM 1532 C C . GLY B 1 61 ? 4.309 -23.734 -2.994 1 96.94 61 GLY B C 1
ATOM 1533 O O . GLY B 1 61 ? 3.482 -22.984 -2.465 1 96.94 61 GLY B O 1
ATOM 1534 N N . ARG B 1 62 ? 4.098 -24.969 -3.385 1 97.88 62 ARG B N 1
ATOM 1535 C CA . ARG B 1 62 ? 2.754 -25.516 -3.248 1 97.88 62 ARG B CA 1
ATOM 1536 C C . ARG B 1 62 ? 2.355 -25.625 -1.779 1 97.88 62 ARG B C 1
ATOM 1538 O O . ARG B 1 62 ? 1.22 -25.328 -1.413 1 97.88 62 ARG B O 1
ATOM 1545 N N . ARG B 1 63 ? 3.266 -26.062 -1.013 1 97.75 63 ARG B N 1
ATOM 1546 C CA . ARG B 1 63 ? 2.988 -26.156 0.417 1 97.75 63 ARG B CA 1
ATOM 1547 C C . ARG B 1 63 ? 2.639 -24.797 1 1 97.75 63 ARG B C 1
ATOM 1549 O O . ARG B 1 63 ? 1.669 -24.656 1.75 1 97.75 63 ARG B O 1
ATOM 1556 N N . VAL B 1 64 ? 3.367 -23.812 0.676 1 97.12 64 VAL B N 1
ATOM 1557 C CA . VAL B 1 64 ? 3.182 -22.453 1.196 1 97.12 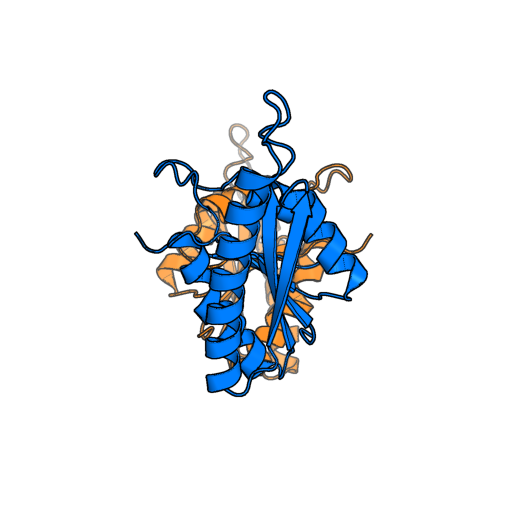64 VAL B CA 1
ATOM 1558 C C . VAL B 1 64 ? 1.817 -21.922 0.768 1 97.12 64 VAL B C 1
ATOM 1560 O O . VAL B 1 64 ? 1.046 -21.438 1.598 1 97.12 64 VAL B O 1
ATOM 1563 N N . VAL B 1 65 ? 1.479 -22.062 -0.51 1 98 65 VAL B N 1
ATOM 1564 C CA . VAL B 1 65 ? 0.229 -21.484 -0.999 1 98 65 VAL B CA 1
ATOM 1565 C C . VAL B 1 65 ? -0.954 -22.266 -0.439 1 98 65 VAL B C 1
ATOM 1567 O O . VAL B 1 65 ? -2.004 -21.703 -0.138 1 98 65 VAL B O 1
ATOM 1570 N N . ASP B 1 66 ? -0.789 -23.578 -0.291 1 98.25 66 ASP B N 1
ATOM 1571 C CA . ASP B 1 66 ? -1.857 -24.391 0.283 1 98.25 66 ASP B CA 1
ATOM 1572 C C . ASP B 1 66 ? -2.178 -23.953 1.709 1 98.25 66 ASP B C 1
ATOM 1574 O O . ASP B 1 66 ? -3.346 -23.906 2.104 1 98.25 66 ASP B O 1
ATOM 1578 N N . GLU B 1 67 ? -1.184 -23.688 2.436 1 97.81 67 GLU B N 1
ATOM 1579 C CA . GLU B 1 67 ? -1.37 -23.234 3.811 1 97.81 67 GLU B CA 1
ATOM 1580 C C . GLU B 1 67 ? -2.137 -21.906 3.855 1 97.81 67 GLU B C 1
ATOM 1582 O O . GLU B 1 67 ? -3.045 -21.75 4.672 1 97.81 67 GLU B O 1
ATOM 1587 N N . VAL B 1 68 ? -1.822 -20.984 3.008 1 97.75 68 VAL B N 1
ATOM 1588 C CA . VAL B 1 68 ? -2.49 -19.688 2.975 1 97.75 68 VAL B CA 1
ATOM 1589 C C . VAL B 1 68 ? -3.936 -19.875 2.512 1 97.75 68 VAL B C 1
ATOM 1591 O O . VAL B 1 68 ? -4.848 -19.234 3.053 1 97.75 68 VAL B O 1
ATOM 1594 N N . GLU B 1 69 ? -4.109 -20.734 1.523 1 98.25 69 GLU B N 1
ATOM 1595 C CA . GLU B 1 69 ? -5.461 -21.031 1.053 1 98.25 69 GLU B CA 1
ATOM 1596 C C . GLU B 1 69 ? -6.336 -21.562 2.184 1 98.25 69 GLU B C 1
ATOM 1598 O O . GLU B 1 69 ? -7.473 -21.109 2.359 1 98.25 69 GLU B O 1
ATOM 1603 N N . ALA B 1 70 ? -5.781 -22.422 2.893 1 98.12 70 ALA B N 1
ATOM 1604 C CA . ALA B 1 70 ? -6.523 -23.016 4.004 1 98.12 70 ALA B CA 1
ATOM 1605 C C . ALA B 1 70 ? -6.891 -21.969 5.043 1 98.12 70 ALA B C 1
ATOM 1607 O O . ALA B 1 70 ? -7.992 -21.984 5.594 1 98.12 70 ALA B O 1
ATOM 1608 N N . ARG B 1 71 ? -6.012 -21.094 5.32 1 97.5 71 ARG B N 1
ATOM 1609 C CA . ARG B 1 71 ? -6.258 -20.031 6.281 1 97.5 71 ARG B CA 1
ATOM 1610 C C . ARG B 1 71 ? -7.395 -19.125 5.809 1 97.5 71 ARG B C 1
ATOM 1612 O O . ARG B 1 71 ? -8.25 -18.734 6.605 1 97.5 71 ARG B O 1
ATOM 1619 N N . GLY B 1 72 ? -7.359 -18.781 4.52 1 98 72 GLY B N 1
ATOM 1620 C CA . GLY B 1 72 ? -8.438 -17.984 3.961 1 98 72 GLY B CA 1
ATOM 1621 C C . GLY B 1 72 ? -9.781 -18.688 3.992 1 98 72 GLY B C 1
ATOM 1622 O O . GLY B 1 72 ? -10.789 -18.109 4.379 1 98 72 GLY B O 1
ATOM 1623 N N . GLU B 1 73 ? -9.727 -19.953 3.666 1 96.88 73 GLU B N 1
ATOM 1624 C CA . GLU B 1 73 ? -10.953 -20.75 3.631 1 96.88 73 GLU B CA 1
ATOM 1625 C C . GLU B 1 73 ? -11.578 -20.859 5.02 1 96.88 73 GLU B C 1
ATOM 1627 O O . GLU B 1 73 ? -12.797 -20.828 5.168 1 96.88 73 GLU B O 1
ATOM 1632 N N . ARG B 1 74 ? -10.75 -20.984 5.973 1 97.44 74 ARG B N 1
ATOM 1633 C CA . ARG B 1 74 ? -11.227 -21.078 7.348 1 97.44 74 ARG B CA 1
ATOM 1634 C C . ARG B 1 74 ? -11.945 -19.797 7.762 1 97.44 74 ARG B C 1
ATOM 1636 O O . ARG B 1 74 ? -12.789 -19.812 8.664 1 97.44 74 ARG B O 1
ATOM 1643 N N . ARG B 1 75 ? -11.688 -18.781 7.105 1 97.06 75 ARG B N 1
ATOM 1644 C CA . ARG B 1 75 ? -12.297 -17.5 7.414 1 97.06 75 ARG B CA 1
ATOM 1645 C C . ARG B 1 75 ? -13.484 -17.219 6.488 1 97.06 75 ARG B C 1
ATOM 1647 O O . ARG B 1 75 ? -14.102 -16.156 6.566 1 97.06 75 ARG B O 1
ATOM 1654 N N . GLY B 1 76 ? -13.703 -18.141 5.578 1 98.12 76 GLY B N 1
ATOM 1655 C CA . GLY B 1 76 ? -14.781 -17.953 4.617 1 98.12 76 GLY B CA 1
ATOM 1656 C C . GLY B 1 76 ? -14.398 -17.062 3.455 1 98.12 76 GLY B C 1
ATOM 1657 O O . GLY B 1 76 ? -15.266 -16.5 2.787 1 98.12 76 GLY B O 1
ATOM 1658 N N . ILE B 1 77 ? -13.156 -16.891 3.258 1 98.62 77 ILE B N 1
ATOM 1659 C CA . ILE B 1 77 ? -12.656 -16.047 2.184 1 98.62 77 ILE B CA 1
ATOM 1660 C C . ILE B 1 77 ? -12.258 -16.906 0.987 1 98.62 77 ILE B C 1
ATOM 1662 O O . ILE B 1 77 ? -11.5 -17.875 1.131 1 98.62 77 ILE B O 1
ATOM 1666 N N . GLU B 1 78 ? -12.812 -16.547 -0.188 1 98.69 78 GLU B N 1
ATOM 1667 C CA . GLU B 1 78 ? -12.359 -17.219 -1.399 1 98.69 78 GLU B CA 1
ATOM 1668 C C . GLU B 1 78 ? -10.883 -16.953 -1.661 1 98.69 78 GLU B C 1
ATOM 1670 O O . GLU B 1 78 ? -10.477 -15.805 -1.857 1 98.69 78 GLU B O 1
ATOM 1675 N N . THR B 1 79 ? -10.117 -18.031 -1.637 1 98.75 79 THR B N 1
ATOM 1676 C CA . THR B 1 79 ? -8.672 -17.906 -1.772 1 98.75 79 THR B CA 1
ATOM 1677 C C . THR B 1 79 ? -8.133 -18.875 -2.812 1 98.75 79 THR B C 1
ATOM 1679 O O . THR B 1 79 ? -8.406 -20.078 -2.738 1 98.75 79 THR B O 1
ATOM 1682 N N . HIS B 1 80 ? -7.391 -18.344 -3.812 1 98.38 80 HIS B N 1
ATOM 1683 C CA . HIS B 1 80 ? -6.793 -19.141 -4.875 1 98.38 80 HIS B CA 1
ATOM 1684 C C . HIS B 1 80 ? -5.27 -19.094 -4.809 1 98.38 80 HIS B C 1
ATOM 1686 O O . HIS B 1 80 ? -4.668 -18.031 -4.953 1 98.38 80 HIS B O 1
ATOM 1692 N N . GLY B 1 81 ? -4.711 -20.281 -4.582 1 98.31 81 GLY B N 1
ATOM 1693 C CA . GLY B 1 81 ? -3.26 -20.391 -4.559 1 98.31 81 GLY B CA 1
ATOM 1694 C C . GLY B 1 81 ? -2.666 -20.766 -5.902 1 98.31 81 GLY B C 1
ATOM 1695 O O . GLY B 1 81 ? -3.186 -21.656 -6.59 1 98.31 81 GLY B O 1
ATOM 1696 N N . VAL B 1 82 ? -1.584 -20.062 -6.273 1 98.44 82 VAL B N 1
ATOM 1697 C CA . VAL B 1 82 ? -0.934 -20.297 -7.555 1 98.44 82 VAL B CA 1
ATOM 1698 C C . VAL B 1 82 ? 0.581 -20.344 -7.367 1 98.44 82 VAL B C 1
ATOM 1700 O O . VAL B 1 82 ? 1.142 -19.531 -6.629 1 98.44 82 VAL B O 1
ATOM 1703 N N . VAL B 1 83 ? 1.198 -21.312 -8.008 1 98.31 83 VAL B N 1
ATOM 1704 C CA . VAL B 1 83 ? 2.65 -21.359 -8.125 1 98.31 83 VAL B CA 1
ATOM 1705 C C . VAL B 1 83 ? 3.053 -21.125 -9.586 1 98.31 83 VAL B C 1
ATOM 1707 O O . VAL B 1 83 ? 2.539 -21.781 -10.492 1 98.31 83 VAL B O 1
ATOM 1710 N N . ARG B 1 84 ? 3.934 -20.188 -9.766 1 97.44 84 ARG B N 1
ATOM 1711 C CA . ARG B 1 84 ? 4.438 -19.875 -11.094 1 97.44 84 ARG B CA 1
ATOM 1712 C C . ARG B 1 84 ? 5.961 -19.844 -11.109 1 97.44 84 ARG B C 1
ATOM 1714 O O . ARG B 1 84 ? 6.598 -19.672 -10.07 1 97.44 84 ARG B O 1
ATOM 1721 N N . ARG B 1 85 ? 6.48 -20.062 -12.328 1 95.19 85 ARG B N 1
ATOM 1722 C CA . ARG B 1 85 ? 7.914 -19.891 -12.547 1 95.19 85 ARG B CA 1
ATOM 1723 C C . ARG B 1 85 ? 8.211 -18.562 -13.227 1 95.19 85 ARG B C 1
ATOM 1725 O O . ARG B 1 85 ? 7.395 -18.047 -13.992 1 95.19 85 ARG B O 1
ATOM 1732 N N . GLY B 1 86 ? 9.391 -18.031 -12.914 1 95.5 86 GLY B N 1
ATOM 1733 C CA . GLY B 1 86 ? 9.828 -16.797 -13.57 1 95.5 86 GLY B CA 1
ATOM 1734 C C . GLY B 1 86 ? 10.531 -15.836 -12.641 1 95.5 86 GLY B C 1
ATOM 1735 O O . GLY B 1 86 ? 10.961 -16.219 -11.547 1 95.5 86 GLY B O 1
ATOM 1736 N N . ALA B 1 87 ? 10.781 -14.648 -13.141 1 95.94 87 ALA B N 1
ATOM 1737 C CA . ALA B 1 87 ? 11.25 -13.57 -12.273 1 95.94 87 ALA B CA 1
ATOM 1738 C C . ALA B 1 87 ? 10.125 -13.062 -11.367 1 95.94 87 ALA B C 1
ATOM 1740 O O . ALA B 1 87 ? 9.047 -12.711 -11.852 1 95.94 87 ALA B O 1
ATOM 1741 N N . PRO B 1 88 ? 10.344 -12.977 -10.133 1 96.44 88 PRO B N 1
ATOM 1742 C CA . PRO B 1 88 ? 9.258 -12.68 -9.188 1 96.44 88 PRO B CA 1
ATOM 1743 C C . PRO B 1 88 ? 8.516 -11.391 -9.531 1 96.44 88 PRO B C 1
ATOM 1745 O O . PRO B 1 88 ? 7.285 -11.383 -9.609 1 96.44 88 PRO B O 1
ATOM 1748 N N . HIS B 1 89 ? 9.219 -10.305 -9.742 1 96.94 89 HIS B N 1
ATOM 1749 C CA . HIS B 1 89 ? 8.555 -9.039 -10 1 96.94 89 HIS B CA 1
ATOM 1750 C C . HIS B 1 89 ? 7.719 -9.102 -11.273 1 96.94 89 HIS B C 1
ATOM 1752 O O . HIS B 1 89 ? 6.582 -8.625 -11.305 1 96.94 89 HIS B O 1
ATOM 1758 N N . ASP B 1 90 ? 8.234 -9.781 -12.32 1 97.88 90 ASP B N 1
ATOM 1759 C CA . ASP B 1 90 ? 7.504 -9.914 -13.57 1 97.88 90 ASP B CA 1
ATOM 1760 C C . ASP B 1 90 ? 6.262 -10.789 -13.391 1 97.88 90 ASP B C 1
ATOM 1762 O O . ASP B 1 90 ? 5.176 -10.438 -13.867 1 97.88 90 ASP B O 1
ATOM 1766 N N . ALA B 1 91 ? 6.441 -11.844 -12.719 1 98.38 91 ALA B N 1
ATOM 1767 C CA . ALA B 1 91 ? 5.34 -12.781 -12.5 1 98.38 91 ALA B CA 1
ATOM 1768 C C . ALA B 1 91 ? 4.219 -12.125 -11.695 1 98.38 91 ALA B C 1
ATOM 1770 O O . ALA B 1 91 ? 3.039 -12.336 -11.984 1 98.38 91 ALA B O 1
ATOM 1771 N N . ILE B 1 92 ? 4.551 -11.328 -10.75 1 98.69 92 ILE B N 1
ATOM 1772 C CA . ILE B 1 92 ? 3.578 -10.641 -9.914 1 98.69 92 ILE B CA 1
ATOM 1773 C C . ILE B 1 92 ? 2.785 -9.641 -10.758 1 98.69 92 ILE B C 1
ATOM 1775 O O . ILE B 1 92 ? 1.553 -9.625 -10.711 1 98.69 92 ILE B O 1
ATOM 1779 N N . LEU B 1 93 ? 3.496 -8.867 -11.555 1 98.69 93 LEU B N 1
ATOM 1780 C CA . LEU B 1 93 ? 2.852 -7.844 -12.367 1 98.69 93 LEU B CA 1
ATOM 1781 C C . LEU B 1 93 ? 2.002 -8.484 -13.461 1 98.69 93 LEU B C 1
ATOM 1783 O O . LEU B 1 93 ? 0.88 -8.039 -13.719 1 98.69 93 LEU B O 1
ATOM 1787 N N . ASP B 1 94 ? 2.51 -9.531 -14.086 1 98.69 94 ASP B N 1
ATOM 1788 C CA . ASP B 1 94 ? 1.764 -10.25 -15.109 1 98.69 94 ASP B CA 1
ATOM 1789 C C . ASP B 1 94 ? 0.487 -10.859 -14.539 1 98.69 94 ASP B C 1
ATOM 1791 O O . ASP B 1 94 ? -0.586 -10.742 -15.133 1 98.69 94 ASP B O 1
ATOM 1795 N N . TYR B 1 95 ? 0.619 -11.453 -13.375 1 98.75 95 TYR B N 1
ATOM 1796 C CA . TYR B 1 95 ? -0.541 -12.07 -12.742 1 98.75 95 TYR B CA 1
ATOM 1797 C C . TYR B 1 95 ? -1.602 -11.031 -12.406 1 98.75 95 TYR B C 1
ATOM 1799 O O . TYR B 1 95 ? -2.795 -11.258 -12.625 1 98.75 95 TYR B O 1
ATOM 1807 N N . ALA B 1 96 ? -1.156 -9.906 -11.867 1 98.56 96 ALA B N 1
ATOM 1808 C CA . ALA B 1 96 ? -2.086 -8.836 -11.516 1 98.56 96 ALA B CA 1
ATOM 1809 C C . ALA B 1 96 ? -2.893 -8.391 -12.727 1 98.56 96 ALA B C 1
ATOM 1811 O O . ALA B 1 96 ? -4.113 -8.234 -12.648 1 98.56 96 ALA B O 1
ATOM 1812 N N . THR B 1 97 ? -2.205 -8.234 -13.828 1 98.12 97 THR B N 1
ATOM 1813 C CA . THR B 1 97 ? -2.85 -7.797 -15.062 1 98.12 97 THR B CA 1
ATOM 1814 C C . THR B 1 97 ? -3.801 -8.875 -15.586 1 98.12 97 THR B C 1
ATOM 1816 O O . THR B 1 97 ? -4.953 -8.586 -15.914 1 98.12 97 THR B O 1
ATOM 1819 N N . GLU B 1 98 ? -3.35 -10.117 -15.602 1 98.31 98 GLU B N 1
ATOM 1820 C CA . GLU B 1 98 ? -4.086 -11.242 -16.172 1 98.31 98 GLU B CA 1
ATOM 1821 C C . GLU B 1 98 ? -5.375 -11.508 -15.398 1 98.31 98 GLU B C 1
ATOM 1823 O O . GLU B 1 98 ? -6.371 -11.945 -15.977 1 98.31 98 GLU B O 1
ATOM 1828 N N . HIS B 1 99 ? -5.398 -11.219 -14.102 1 98.25 99 HIS B N 1
ATOM 1829 C CA . HIS B 1 99 ? -6.516 -11.648 -13.266 1 98.25 99 HIS B CA 1
ATOM 1830 C C . HIS B 1 99 ? -7.305 -10.453 -12.742 1 98.25 99 HIS B C 1
ATOM 1832 O O . HIS B 1 99 ? -8.102 -10.602 -11.812 1 98.25 99 HIS B O 1
ATOM 1838 N N . GLY B 1 100 ? -7.043 -9.258 -13.281 1 98.12 100 GLY B N 1
ATOM 1839 C CA . GLY B 1 100 ? -7.809 -8.078 -12.906 1 98.12 100 GLY B CA 1
ATOM 1840 C C . GLY B 1 100 ? -7.656 -7.707 -11.445 1 98.12 100 GLY B C 1
ATOM 1841 O O . GLY B 1 100 ? -8.625 -7.305 -10.797 1 98.12 100 GLY B O 1
ATOM 1842 N N . VAL B 1 101 ? -6.457 -7.91 -10.867 1 98.38 101 VAL B N 1
ATOM 1843 C CA . VAL B 1 101 ? -6.152 -7.539 -9.492 1 98.38 101 VAL B CA 1
ATOM 1844 C C . VAL B 1 101 ? -6.293 -6.027 -9.32 1 98.38 101 VAL B C 1
ATOM 1846 O O . VAL B 1 101 ? -5.863 -5.254 -10.18 1 98.38 101 VAL B O 1
ATOM 1849 N N . GLU B 1 102 ? -6.867 -5.676 -8.18 1 98.31 102 GLU B N 1
ATOM 1850 C CA . GLU B 1 102 ? -7.117 -4.254 -7.969 1 98.31 102 GLU B CA 1
ATOM 1851 C C . GLU B 1 102 ? -6.23 -3.699 -6.859 1 98.31 102 GLU B C 1
ATOM 1853 O O . GLU B 1 102 ? -6.109 -2.482 -6.703 1 98.31 102 GLU B O 1
ATOM 1858 N N . VAL B 1 103 ? -5.605 -4.637 -6.18 1 98.69 103 VAL B N 1
ATOM 1859 C CA . VAL B 1 103 ? -4.633 -4.227 -5.172 1 98.69 103 VAL B CA 1
ATOM 1860 C C . VAL B 1 103 ? -3.668 -5.375 -4.887 1 98.69 103 VAL B C 1
ATOM 1862 O O . VAL B 1 103 ? -4.078 -6.539 -4.832 1 98.69 103 VAL B O 1
ATOM 1865 N N . ILE B 1 104 ? -2.393 -5.035 -4.789 1 98.81 104 ILE B N 1
ATOM 1866 C CA . ILE B 1 104 ? -1.359 -5.973 -4.359 1 98.81 104 ILE B CA 1
ATOM 1867 C C . ILE B 1 104 ? -0.963 -5.676 -2.914 1 98.81 104 ILE B C 1
ATOM 1869 O O . ILE B 1 104 ? -0.697 -4.527 -2.559 1 98.81 104 ILE B O 1
ATOM 1873 N N . VAL B 1 105 ? -0.953 -6.695 -2.057 1 98.75 105 VAL B N 1
ATOM 1874 C CA . VAL B 1 105 ? -0.509 -6.586 -0.67 1 98.75 105 VAL B CA 1
ATOM 1875 C C . VAL B 1 105 ? 0.728 -7.453 -0.451 1 98.75 105 VAL B C 1
ATOM 1877 O O . VAL B 1 105 ? 0.686 -8.664 -0.657 1 98.75 105 VAL B O 1
ATOM 1880 N N . MET B 1 106 ? 1.812 -6.828 -0.085 1 97.19 106 MET B N 1
ATOM 1881 C CA . MET B 1 106 ? 3.02 -7.637 0.048 1 97.19 106 MET B CA 1
ATOM 1882 C C . MET B 1 106 ? 3.938 -7.074 1.127 1 97.19 106 MET B C 1
ATOM 1884 O O . MET B 1 106 ? 3.854 -5.891 1.464 1 97.19 106 MET B O 1
ATOM 1888 N N . ALA B 1 107 ? 4.73 -7.965 1.653 1 95.5 107 ALA B N 1
ATOM 1889 C CA . ALA B 1 107 ? 5.734 -7.562 2.637 1 95.5 107 ALA B CA 1
ATOM 1890 C C . ALA B 1 107 ? 6.84 -6.734 1.985 1 95.5 107 ALA B C 1
ATOM 1892 O O . ALA B 1 107 ? 7.09 -6.859 0.785 1 95.5 107 ALA B O 1
ATOM 1893 N N . THR B 1 108 ? 7.531 -5.938 2.787 1 92.12 108 THR B N 1
ATOM 1894 C CA . THR B 1 108 ? 8.586 -5.078 2.27 1 92.12 108 THR B CA 1
ATOM 1895 C C . THR B 1 108 ? 9.844 -5.891 1.955 1 92.12 108 THR B C 1
ATOM 1897 O O . THR B 1 108 ? 10.68 -5.465 1.157 1 92.12 108 THR B O 1
ATOM 1900 N N . HIS B 1 109 ? 9.969 -6.992 2.707 1 85.06 109 HIS B N 1
ATOM 1901 C CA . HIS B 1 109 ? 11.117 -7.844 2.426 1 85.06 109 HIS B CA 1
ATOM 1902 C C . HIS B 1 109 ? 10.742 -9.32 2.486 1 85.06 109 HIS B C 1
ATOM 1904 O O . HIS B 1 109 ? 9.656 -9.664 2.953 1 85.06 109 HIS B O 1
ATOM 1910 N N . GLY B 1 110 ? 11.648 -10.078 1.88 1 76.5 110 GLY B N 1
ATOM 1911 C CA . GLY B 1 110 ? 11.453 -11.523 1.84 1 76.5 110 GLY B CA 1
ATOM 1912 C C . GLY B 1 110 ? 12.633 -12.297 2.398 1 76.5 110 GLY B C 1
ATOM 1913 O O . GLY B 1 110 ? 13.125 -11.984 3.486 1 76.5 110 GLY B O 1
ATOM 1914 N N . ARG B 1 111 ? 12.961 -13.18 1.696 1 70.81 111 ARG B N 1
ATOM 1915 C CA . ARG B 1 111 ? 13.93 -14.172 2.152 1 70.81 111 ARG B CA 1
ATOM 1916 C C . ARG B 1 111 ? 15.312 -13.547 2.318 1 70.81 111 ARG B C 1
ATOM 1918 O O . ARG B 1 111 ? 16.109 -14 3.146 1 70.81 111 ARG B O 1
ATOM 1925 N N . THR B 1 112 ? 15.648 -12.703 1.419 1 66.56 112 THR B N 1
ATOM 1926 C CA . THR B 1 112 ? 17 -12.188 1.563 1 66.56 112 THR B CA 1
ATOM 1927 C C . THR B 1 112 ? 17.062 -11.133 2.662 1 66.56 112 THR B C 1
ATOM 1929 O O . THR B 1 112 ? 18.156 -10.656 3.016 1 66.56 112 THR B O 1
ATOM 1932 N N . GLY B 1 113 ? 16.125 -11.141 3.547 1 59.25 113 GLY B N 1
ATOM 1933 C CA . GLY B 1 113 ? 15.82 -10.18 4.59 1 59.25 113 GLY B CA 1
ATOM 1934 C C . GLY B 1 113 ? 17.047 -9.641 5.289 1 59.25 113 GLY B C 1
ATOM 1935 O O . GLY B 1 113 ? 17.281 -9.922 6.469 1 59.25 113 GLY B O 1
ATOM 1936 N N . VAL B 1 114 ? 17.984 -9.18 4.473 1 59.47 114 VAL B N 1
ATOM 1937 C CA . VAL B 1 114 ? 19.047 -8.539 5.234 1 59.47 114 VAL B CA 1
ATOM 1938 C C . VAL B 1 114 ? 18.469 -7.438 6.121 1 59.47 114 VAL B C 1
ATOM 1940 O O . VAL B 1 114 ? 17.609 -6.672 5.684 1 59.47 114 VAL B O 1
ATOM 1943 N N . GLU B 1 115 ? 18.547 -7.656 7.406 1 60.09 115 GLU B N 1
ATOM 1944 C CA . GLU B 1 115 ? 18 -6.82 8.477 1 60.09 115 GLU B CA 1
ATOM 1945 C C . GLU B 1 115 ? 18.062 -5.344 8.102 1 60.09 115 GLU B C 1
ATOM 1947 O O . GLU B 1 115 ? 17.219 -4.555 8.555 1 60.09 115 GLU B O 1
ATOM 1952 N N . ARG B 1 116 ? 18.969 -5.09 7.191 1 63.94 116 ARG B N 1
ATOM 1953 C CA . ARG B 1 116 ? 19.219 -3.666 6.984 1 63.94 116 ARG B CA 1
ATOM 1954 C C . ARG B 1 116 ? 18.438 -3.146 5.781 1 63.94 116 ARG B C 1
ATOM 1956 O O . ARG B 1 116 ? 18.422 -1.942 5.52 1 63.94 116 ARG B O 1
ATOM 1963 N N . VAL B 1 117 ? 17.812 -4.227 5.211 1 69.69 117 VAL B N 1
ATOM 1964 C CA . VAL B 1 117 ? 17.156 -3.732 4.004 1 69.69 117 VAL B CA 1
ATOM 1965 C C . VAL B 1 117 ? 15.742 -3.27 4.336 1 69.69 117 VAL B C 1
ATOM 1967 O O . VAL B 1 117 ? 14.93 -4.047 4.84 1 69.69 117 VAL B O 1
ATOM 1970 N N . LEU B 1 118 ? 15.461 -2.053 4.113 1 81.31 118 LEU B N 1
ATOM 1971 C CA . LEU B 1 118 ? 14.164 -1.46 4.449 1 81.31 118 LEU B CA 1
ATOM 1972 C C . LEU B 1 118 ? 13.117 -1.836 3.41 1 81.31 118 LEU B C 1
ATOM 1974 O O . LEU B 1 118 ? 11.938 -1.988 3.742 1 81.31 118 LEU B O 1
ATOM 1978 N N . LEU B 1 119 ? 13.633 -2.055 2.203 1 91.19 119 LEU B N 1
ATOM 1979 C CA . LEU B 1 119 ? 12.734 -2.42 1.112 1 91.19 119 LEU B CA 1
ATOM 1980 C C . LEU B 1 119 ? 13.406 -3.41 0.164 1 91.19 119 LEU B C 1
ATOM 1982 O O . LEU B 1 119 ? 14.445 -3.104 -0.43 1 91.19 119 LEU B O 1
ATOM 1986 N N . GLY B 1 120 ? 12.867 -4.551 0.092 1 91.75 120 GLY B N 1
ATOM 1987 C CA . GLY B 1 120 ? 13.414 -5.578 -0.776 1 91.75 120 GLY B CA 1
ATOM 1988 C C . GLY B 1 120 ? 13.328 -5.223 -2.248 1 91.75 120 GLY B C 1
ATOM 1989 O O . GLY B 1 120 ? 12.453 -4.465 -2.66 1 91.75 120 GLY B O 1
ATOM 1990 N N . SER B 1 121 ? 14.133 -5.91 -3.025 1 91.69 121 SER B N 1
ATOM 1991 C CA . SER B 1 121 ? 14.273 -5.602 -4.445 1 91.69 121 SER B CA 1
ATOM 1992 C C . SER B 1 121 ? 12.984 -5.902 -5.203 1 91.69 121 SER B C 1
ATOM 1994 O O . SER B 1 121 ? 12.562 -5.125 -6.062 1 91.69 121 SER B O 1
ATOM 1996 N N . VAL B 1 122 ? 12.32 -6.996 -4.891 1 94.38 122 VAL B N 1
ATOM 1997 C CA . VAL B 1 122 ? 11.086 -7.359 -5.582 1 94.38 122 VAL B CA 1
ATOM 1998 C C . VAL B 1 122 ? 9.984 -6.355 -5.242 1 94.38 122 VAL B C 1
ATOM 2000 O O . VAL B 1 122 ? 9.312 -5.836 -6.133 1 94.38 122 VAL B O 1
ATOM 2003 N N . THR B 1 123 ? 9.828 -6.098 -3.988 1 95.75 123 THR B N 1
ATOM 2004 C CA . THR B 1 123 ? 8.805 -5.152 -3.561 1 95.75 123 THR B CA 1
ATOM 2005 C C . THR B 1 123 ? 9.055 -3.775 -4.168 1 95.75 123 THR B C 1
ATOM 2007 O O . THR B 1 123 ? 8.117 -3.119 -4.633 1 95.75 123 THR B O 1
ATOM 2010 N N . GLU B 1 124 ? 10.281 -3.361 -4.18 1 94.38 124 GLU B N 1
ATOM 2011 C CA . GLU B 1 124 ? 10.625 -2.072 -4.777 1 94.38 124 GLU B CA 1
ATOM 2012 C C . GLU B 1 124 ? 10.195 -2.01 -6.238 1 94.38 124 GLU B C 1
ATOM 2014 O O . GLU B 1 124 ? 9.578 -1.033 -6.672 1 94.38 124 GLU B O 1
ATOM 2019 N N . ARG B 1 125 ? 10.508 -2.982 -6.965 1 95.44 125 ARG B N 1
ATOM 2020 C CA . ARG B 1 125 ? 10.172 -3.018 -8.383 1 95.44 125 ARG B CA 1
ATOM 2021 C C . ARG B 1 125 ? 8.664 -3.051 -8.586 1 95.44 125 ARG B C 1
ATOM 2023 O O . ARG B 1 125 ? 8.133 -2.404 -9.5 1 95.44 125 ARG B O 1
ATOM 2030 N N . VAL B 1 126 ? 7.965 -3.783 -7.766 1 97.5 126 VAL B N 1
ATOM 2031 C CA . VAL B 1 126 ? 6.512 -3.871 -7.883 1 97.5 126 VAL B CA 1
ATOM 2032 C C . VAL B 1 126 ? 5.887 -2.516 -7.559 1 97.5 126 VAL B C 1
ATOM 2034 O O . VAL B 1 126 ? 5.012 -2.039 -8.289 1 97.5 126 VAL B O 1
ATOM 2037 N N . VAL B 1 127 ? 6.332 -1.88 -6.531 1 96.75 127 VAL B N 1
ATOM 2038 C CA . VAL B 1 127 ? 5.797 -0.573 -6.164 1 96.75 127 VAL B CA 1
ATOM 2039 C C . VAL B 1 127 ? 6.023 0.419 -7.301 1 96.75 127 VAL B C 1
ATOM 2041 O O . VAL B 1 127 ? 5.141 1.221 -7.617 1 96.75 127 VAL B O 1
ATOM 2044 N N . ARG B 1 128 ? 7.102 0.311 -7.961 1 94.25 128 ARG B N 1
ATOM 2045 C CA . ARG B 1 128 ? 7.473 1.244 -9.023 1 94.25 128 ARG B CA 1
ATOM 2046 C C . ARG B 1 128 ? 6.676 0.969 -10.297 1 94.25 128 ARG B C 1
ATOM 2048 O O . ARG B 1 128 ? 6.355 1.894 -11.047 1 94.25 128 ARG B O 1
ATOM 2055 N N . ALA B 1 129 ? 6.246 -0.286 -10.477 1 95.31 129 ALA B N 1
ATOM 2056 C CA . ALA B 1 129 ? 5.812 -0.647 -11.82 1 95.31 129 ALA B CA 1
ATOM 2057 C C . ALA B 1 129 ? 4.336 -1.035 -11.836 1 95.31 129 ALA B C 1
ATOM 2059 O O . ALA B 1 129 ? 3.705 -1.076 -12.891 1 95.31 129 ALA B O 1
ATOM 2060 N N . ALA B 1 130 ? 3.818 -1.391 -10.688 1 96.69 130 ALA B N 1
ATOM 2061 C CA . ALA B 1 130 ? 2.459 -1.923 -10.664 1 96.69 130 ALA B CA 1
ATOM 2062 C C . ALA B 1 130 ? 1.457 -0.898 -11.188 1 96.69 130 ALA B C 1
ATOM 2064 O O . ALA B 1 130 ? 1.505 0.275 -10.805 1 96.69 130 ALA B O 1
ATOM 2065 N N . PRO B 1 131 ? 0.524 -1.349 -12.031 1 94.25 131 PRO B N 1
ATOM 2066 C CA . PRO B 1 131 ? -0.52 -0.439 -12.508 1 94.25 131 PRO B CA 1
ATOM 2067 C C . PRO B 1 131 ? -1.665 -0.277 -11.516 1 94.25 131 PRO B C 1
ATOM 2069 O O . PRO B 1 131 ? -2.602 0.488 -11.758 1 94.25 131 PRO B O 1
ATOM 2072 N N . VAL B 1 132 ? -1.661 -1.025 -10.43 1 97.06 132 VAL B N 1
ATOM 2073 C CA . VAL B 1 132 ? -2.682 -1.004 -9.391 1 97.06 132 VAL B CA 1
ATOM 2074 C C . VAL B 1 132 ? -2.049 -0.614 -8.055 1 97.06 132 VAL B C 1
ATOM 2076 O O . VAL B 1 132 ? -0.829 -0.686 -7.895 1 97.06 132 VAL B O 1
ATOM 2079 N N . PRO B 1 133 ? -2.848 -0.22 -7.059 1 98.19 133 PRO B N 1
ATOM 2080 C CA . PRO B 1 133 ? -2.307 0.113 -5.738 1 98.19 133 PRO B CA 1
ATOM 2081 C C . PRO B 1 133 ? -1.523 -1.039 -5.113 1 98.19 133 PRO B C 1
ATOM 2083 O O . PRO B 1 133 ? -1.852 -2.207 -5.34 1 98.19 133 PRO B O 1
ATOM 2086 N N . VAL B 1 134 ? -0.465 -0.687 -4.422 1 98.62 134 VAL B N 1
ATOM 2087 C CA . VAL B 1 134 ? 0.341 -1.661 -3.697 1 98.62 134 VAL B CA 1
ATOM 2088 C C . VAL B 1 134 ? 0.385 -1.294 -2.215 1 98.62 134 VAL B C 1
ATOM 2090 O O . VAL B 1 134 ? 0.771 -0.179 -1.856 1 98.62 134 VAL B O 1
ATOM 2093 N N . LEU B 1 135 ? -0.081 -2.219 -1.401 1 98.69 135 LEU B N 1
ATOM 2094 C CA . LEU B 1 135 ? 0.049 -2.098 0.047 1 98.69 135 LEU B CA 1
ATOM 2095 C C . LEU B 1 135 ? 1.282 -2.842 0.546 1 98.69 135 LEU B C 1
ATOM 2097 O O . LEU B 1 135 ? 1.353 -4.07 0.451 1 98.69 135 LEU B O 1
ATOM 2101 N N . THR B 1 136 ? 2.246 -2.094 1.034 1 98 136 THR B N 1
ATOM 2102 C CA . THR B 1 136 ? 3.453 -2.697 1.585 1 98 136 THR B CA 1
ATOM 2103 C C . THR B 1 136 ? 3.359 -2.805 3.104 1 98 136 THR B C 1
ATOM 2105 O O . THR B 1 136 ? 2.92 -1.866 3.771 1 98 136 THR B O 1
ATOM 2108 N N . VAL B 1 137 ? 3.771 -3.973 3.617 1 96.94 137 VAL B N 1
ATOM 2109 C CA . VAL B 1 137 ? 3.674 -4.262 5.043 1 96.94 137 VAL B CA 1
ATOM 2110 C C . VAL B 1 137 ? 5.055 -4.59 5.602 1 96.94 137 VAL B C 1
ATOM 2112 O O . VAL B 1 137 ? 5.73 -5.496 5.113 1 96.94 137 VAL B O 1
ATOM 2115 N N . ARG B 1 138 ? 5.449 -3.807 6.539 1 90.75 138 ARG B N 1
ATOM 2116 C CA . ARG B 1 138 ? 6.746 -4.043 7.16 1 90.75 138 ARG B CA 1
ATOM 2117 C C . ARG B 1 138 ? 6.641 -5.09 8.266 1 90.75 138 ARG B C 1
ATOM 2119 O O . ARG B 1 138 ? 5.672 -5.102 9.023 1 90.75 138 ARG B O 1
ATOM 2126 N N . ALA B 1 139 ? 7.641 -5.957 8.172 1 75.06 139 ALA B N 1
ATOM 2127 C CA . ALA B 1 139 ? 7.703 -6.977 9.211 1 75.06 139 ALA B CA 1
ATOM 2128 C C . ALA B 1 139 ? 7.953 -6.348 10.578 1 75.06 139 ALA B C 1
ATOM 2130 O O . ALA B 1 139 ? 8.688 -5.363 10.688 1 75.06 139 ALA B O 1
ATOM 2131 N N . ALA B 1 140 ? 7.062 -6.711 11.516 1 64.5 140 ALA B N 1
ATOM 2132 C CA . ALA B 1 140 ? 7.281 -6.281 12.891 1 64.5 140 ALA B CA 1
ATOM 2133 C C . ALA B 1 140 ? 8.648 -6.727 13.391 1 64.5 140 ALA B C 1
ATOM 2135 O O . ALA B 1 140 ? 9.164 -7.77 12.977 1 64.5 140 ALA B O 1
ATOM 2136 N N . GLU B 1 141 ? 9.523 -5.742 13.836 1 52.91 141 GLU B N 1
ATOM 2137 C CA . GLU B 1 141 ? 10.734 -6.18 14.516 1 52.91 141 GLU B CA 1
ATOM 2138 C C . GLU B 1 141 ? 10.422 -7.207 15.594 1 52.91 141 GLU B C 1
ATOM 2140 O O . GLU B 1 141 ? 9.32 -7.211 16.156 1 52.91 141 GLU B O 1
#

pLDDT: mean 90.61, std 13.35, range [43.28, 98.88]

InterPro domains:
  IPR006015 Universal stress protein A family [PR01438] (2-20)
  IPR006015 Universal stress protein A family [PR01438] (98-110)
  IPR006015 Universal stress protein A family [PR01438] (116-138)
  IPR006016 UspA [PF00582] (1-138)
  IPR014729 Rossmann-like alpha/beta/alpha sandwich fold [G3DSA:3.40.50.620] (1-139)

Foldseek 3Di:
DFAEEEQEDAPFPLSVQQLVVRLVVCVVVVHEYEYEYEAEPPVVVPDCCDPVNSVVSQVVQVVVQVVSCVVSVVVVHHYHYDYYYHHLLVVRQVVCVVPVGQEYTGEQDGDVPPVPDQGDPSRVSNCVDHPHYYHYGYDDD/DFQEEEQEDAPFPLSVQQLVVRLVVCVVVVHEYEYEYEDEPPVPPDDCPDPVNSVVSQVVLVVVQVVSCVVSVVVVHHYHYDYYYHHLLVVRQVVCVVPVGQEYTGEQDGDVPPVPDRGDPSRVSNCVDHPHYYHYGYDDD

Sequence (282 aa):
MYDEILLPVDGSPAAEQAMPHVFDLAERFDATVHVLFVVNTTRDSAGVVGGTVLDTLEREGRRVVDEVEARGERRGIETHGVVRRGAPHDAILDYATEHGVEVIVMATHGRTGVERVLLGSVTERVVRAAPVPVLTVRAAEMYDEILLPVDGSPAAEQAMPHVFDLAERFDATVHVLFVVNTTRDSAGVVGGTVLDTLEREGRRVVDEVEARGERRGIETHGVVRRGAPHDAILDYATEHGVEVIVMATHGRTGVERVLLGSVTERVVRAAPVPVLTVRAAE

Radius of gyration: 19.94 Å; Cα contacts (8 Å, |Δi|>4): 587; chains: 2; bounding box: 45×68×34 Å